Protein AF-A0A1N6RGY0-F1 (afdb_monomer_lite)

Sequence (365 aa):
MDNPQKAQFFAAADAMLAAGRNPEPEFLLDQCRLNDIAEAEELLSEWRKGLGNRLGTPRSPIAGEVPESVQAMMARLWQAAVDEATDRANLIQQIRVQPEEAQAKACDDALRESRGEISELEKRYGELERRFEALQDRASAREKEIESLKQDLSQERNEHQRTAQMHANVCQELAQLQKTHQDAQKVFEQRLKDEKRYSLEAIAKAEVDTRHYRNALDKLRDESGRAEADLSRQLSGVESQLGKRDAKIDTLTTQLKLTSDELGRLKSEDVQQNKEQAQLSSQLLAERNKVKRLEKQVLEGEQARDKVAARLEALTAESSKREQQLRSQLQSSEDQLQKSQSSLATMEKRIAALEEENRRLKNRA

Foldseek 3Di:
DDDVLLVVLLVVQVVCVVVVHHDDLVVSCVVSVPDDSVVSVVSVVVSVVCVLVVPDPPPPVDDDDDDPVVVVVVNVVVVVVVVVVVVVVVVVVCVVVVVVVVVVVVVVVVVVVVVVVVVVVVVVVVVVVVVVVVVVVVVVVVVVVVVVVVVVVVVVVVVVVVVVVVVVVVVVVVVVVVVVVVVVVVVVVVVVVVVVVVVVVVVVVVVVVVVVVVVVVVVVVVVVVVVVVVVVVVVVVVVVVVVVVVVVVVVVVVVVVVVVVVVVVVVVVVVVVVVVVVVVVVVVVVVVVVVVVVVVVVVVVVVVVVVVVVVVVVVVVVVVVVVVVVVVVVVVVVVVVVVVVVVVVVVVVVVVVVVVVVVVVVPPD

Structure (mmCIF, N/CA/C/O backbone):
data_AF-A0A1N6RGY0-F1
#
_entry.id   AF-A0A1N6RGY0-F1
#
loop_
_atom_site.group_PDB
_atom_site.id
_atom_site.type_symbol
_atom_site.label_atom_id
_atom_site.label_alt_id
_atom_site.label_comp_id
_atom_site.label_asym_id
_atom_site.label_entity_id
_atom_site.label_seq_id
_atom_site.pdbx_PDB_ins_code
_atom_site.Cartn_x
_atom_site.Cartn_y
_atom_site.Cartn_z
_atom_site.occupancy
_atom_site.B_iso_or_equiv
_atom_site.auth_seq_id
_atom_site.auth_comp_id
_atom_site.auth_asym_id
_atom_site.auth_atom_id
_atom_site.pdbx_PDB_model_num
ATOM 1 N N . MET A 1 1 ? 115.500 35.230 -121.974 1.00 34.94 1 MET A N 1
ATOM 2 C CA . MET A 1 1 ? 116.444 34.126 -121.686 1.00 34.94 1 MET A CA 1
ATOM 3 C C . MET A 1 1 ? 115.679 32.863 -122.018 1.00 34.94 1 MET A C 1
ATOM 5 O O . MET A 1 1 ? 115.015 32.303 -121.156 1.00 34.94 1 MET A O 1
ATOM 9 N N . ASP A 1 2 ? 115.625 32.544 -123.307 1.00 49.25 2 ASP A N 1
ATOM 10 C CA . ASP A 1 2 ? 114.644 31.609 -123.854 1.00 49.25 2 ASP A CA 1
ATOM 11 C C . ASP A 1 2 ? 115.102 30.172 -123.608 1.00 49.25 2 ASP A C 1
ATOM 13 O O . ASP A 1 2 ? 116.194 29.778 -124.012 1.00 49.25 2 ASP A O 1
ATOM 17 N N . ASN A 1 3 ? 114.277 29.416 -122.880 1.00 65.12 3 ASN A N 1
ATOM 18 C CA . ASN A 1 3 ? 114.558 28.046 -122.469 1.00 65.12 3 ASN A CA 1
ATOM 19 C C . ASN A 1 3 ? 114.680 27.149 -123.725 1.00 65.12 3 ASN A C 1
ATOM 21 O O . ASN A 1 3 ? 113.688 26.999 -124.449 1.00 65.12 3 ASN A O 1
ATOM 25 N N . PRO A 1 4 ? 115.860 26.569 -124.027 1.00 67.56 4 PRO A N 1
ATOM 26 C CA . PRO A 1 4 ? 116.114 25.894 -125.303 1.00 67.56 4 PRO A CA 1
ATOM 27 C C . PRO A 1 4 ? 115.209 24.675 -125.530 1.00 67.56 4 PRO A C 1
ATOM 29 O O . PRO A 1 4 ? 114.845 24.396 -126.670 1.00 67.56 4 PRO A O 1
ATOM 32 N N . GLN A 1 5 ? 114.773 23.999 -124.460 1.00 71.81 5 GLN A N 1
ATOM 33 C CA . GLN A 1 5 ? 113.804 22.898 -124.542 1.00 71.81 5 GLN A CA 1
ATOM 34 C C . GLN A 1 5 ? 112.407 23.375 -124.943 1.00 71.81 5 GLN A C 1
ATOM 36 O O . GLN A 1 5 ? 111.779 22.767 -125.803 1.00 71.81 5 GLN A O 1
ATOM 41 N N . LYS A 1 6 ? 111.940 24.504 -124.394 1.00 75.44 6 LYS A N 1
ATOM 42 C CA . LYS A 1 6 ? 110.655 25.110 -124.773 1.00 75.44 6 LYS A CA 1
ATOM 43 C C . LYS A 1 6 ? 110.674 25.562 -126.237 1.00 75.44 6 LYS A C 1
ATOM 45 O O . LYS A 1 6 ? 109.702 25.357 -126.953 1.00 75.44 6 LYS A O 1
ATOM 50 N N . ALA A 1 7 ? 111.794 26.109 -126.715 1.00 73.69 7 ALA A N 1
ATOM 51 C CA . ALA A 1 7 ? 111.970 26.448 -128.128 1.00 73.69 7 ALA A CA 1
ATOM 52 C C . ALA A 1 7 ? 111.969 25.208 -129.046 1.00 73.69 7 ALA A C 1
ATOM 54 O O . ALA A 1 7 ? 111.355 25.254 -130.109 1.00 73.69 7 ALA A O 1
ATOM 55 N N . GLN A 1 8 ? 112.590 24.096 -128.633 1.00 77.62 8 GLN A N 1
ATOM 56 C CA . GLN A 1 8 ? 112.540 22.824 -129.370 1.00 77.62 8 GLN A CA 1
ATOM 57 C C . GLN A 1 8 ? 111.141 22.197 -129.377 1.00 77.62 8 GLN A C 1
ATOM 59 O O . GLN A 1 8 ? 110.695 21.765 -130.437 1.00 77.62 8 GLN A O 1
ATOM 64 N N . PHE A 1 9 ? 110.436 22.198 -128.240 1.00 81.81 9 PHE A N 1
ATOM 65 C CA . PHE A 1 9 ? 109.058 21.701 -128.134 1.00 81.81 9 PHE A CA 1
ATOM 66 C C . PHE A 1 9 ? 108.121 22.456 -129.073 1.00 81.81 9 PHE A C 1
ATOM 68 O O . PHE A 1 9 ? 107.346 21.872 -129.825 1.00 81.81 9 PHE A O 1
ATOM 75 N N . PHE A 1 10 ? 108.266 23.775 -129.100 1.00 82.94 10 PHE A N 1
ATOM 76 C CA . PHE A 1 10 ? 107.513 24.630 -129.997 1.00 82.94 10 PHE A CA 1
ATOM 77 C C . PHE A 1 10 ? 107.894 24.448 -131.466 1.00 82.94 10 PHE A C 1
ATOM 79 O O . PHE A 1 10 ? 107.000 24.375 -132.296 1.00 82.94 10 PHE A O 1
ATOM 86 N N . ALA A 1 11 ? 109.179 24.287 -131.791 1.00 77.19 11 ALA A N 1
ATOM 87 C CA . ALA A 1 11 ? 109.611 24.006 -133.159 1.00 77.19 11 ALA A CA 1
ATOM 88 C C . ALA A 1 11 ? 109.116 22.639 -133.668 1.00 77.19 11 ALA A C 1
ATOM 90 O O . ALA A 1 11 ? 108.773 22.516 -134.841 1.00 77.19 11 ALA A O 1
ATOM 91 N N . ALA A 1 12 ? 109.050 21.619 -132.805 1.00 79.44 12 ALA A N 1
ATOM 92 C CA . ALA A 1 12 ? 108.484 20.314 -133.146 1.00 79.44 12 ALA A CA 1
ATOM 93 C C . ALA A 1 12 ? 106.966 20.402 -133.369 1.00 79.44 12 ALA A C 1
ATOM 95 O O . ALA A 1 12 ? 106.460 19.897 -134.373 1.00 79.44 12 ALA A O 1
ATOM 96 N N . ALA A 1 13 ? 106.256 21.121 -132.495 1.00 77.12 13 ALA A N 1
ATOM 97 C CA . ALA A 1 13 ? 104.831 21.397 -132.657 1.00 77.12 13 ALA A CA 1
ATOM 98 C C . ALA A 1 13 ? 104.542 22.191 -133.947 1.00 77.12 13 ALA A C 1
ATOM 100 O O . ALA A 1 13 ? 103.618 21.850 -134.688 1.00 77.12 13 ALA A O 1
ATOM 101 N N . ASP A 1 14 ? 105.380 23.181 -134.272 1.00 77.75 14 ASP A N 1
ATOM 102 C CA . ASP A 1 14 ? 105.288 23.969 -135.504 1.00 77.75 14 ASP A CA 1
ATOM 103 C C . ASP A 1 14 ? 105.607 23.117 -136.747 1.00 77.75 14 ASP A C 1
ATOM 105 O O . ASP A 1 14 ? 104.944 23.257 -137.774 1.00 77.75 14 ASP A O 1
ATOM 109 N N . ALA A 1 15 ? 106.564 22.183 -136.666 1.00 74.44 15 ALA A N 1
ATOM 110 C CA . ALA A 1 15 ? 106.883 21.254 -137.752 1.00 74.44 15 ALA A CA 1
ATOM 111 C C . ALA A 1 15 ? 105.744 20.256 -138.026 1.00 74.44 15 ALA A C 1
ATOM 113 O O . ALA A 1 15 ? 105.446 19.970 -139.188 1.00 74.44 15 ALA A O 1
ATOM 114 N N . MET A 1 16 ? 105.074 19.753 -136.982 1.00 77.06 16 MET A N 1
ATOM 115 C CA . MET A 1 16 ? 103.881 18.910 -137.138 1.00 77.06 16 MET A CA 1
ATOM 116 C C . MET A 1 16 ? 102.744 19.682 -137.804 1.00 77.06 16 MET A C 1
ATOM 118 O O . MET A 1 16 ? 102.123 19.179 -138.745 1.00 77.06 16 MET A O 1
ATOM 122 N N . LEU A 1 17 ? 102.531 20.926 -137.371 1.00 78.38 17 LEU A N 1
ATOM 123 C CA . LEU A 1 17 ? 101.488 21.780 -137.919 1.00 78.38 17 LEU A CA 1
ATOM 124 C C . LEU A 1 17 ? 101.785 22.180 -139.377 1.00 78.38 17 LEU A C 1
ATOM 126 O O . LEU A 1 17 ? 100.882 22.143 -140.211 1.00 78.38 17 LEU A O 1
ATOM 130 N N . ALA A 1 18 ? 103.051 22.446 -139.727 1.00 67.19 18 ALA A N 1
ATOM 131 C CA . ALA A 1 18 ? 103.495 22.674 -141.108 1.00 67.19 18 ALA A CA 1
ATOM 132 C C . ALA A 1 18 ? 103.334 21.432 -142.007 1.00 67.19 18 ALA A C 1
ATOM 134 O O . ALA A 1 18 ? 103.093 21.565 -143.206 1.00 67.19 18 ALA A O 1
ATOM 135 N N . ALA A 1 19 ? 103.413 20.226 -141.434 1.00 72.88 19 ALA A N 1
ATOM 136 C CA . ALA A 1 19 ? 103.130 18.963 -142.117 1.00 72.88 19 ALA A CA 1
ATOM 137 C C . ALA A 1 19 ? 101.623 18.624 -142.195 1.00 72.88 19 ALA A C 1
ATOM 139 O O . ALA A 1 19 ? 101.261 17.538 -142.652 1.00 72.88 19 ALA A O 1
ATOM 140 N N . GLY A 1 20 ? 100.740 19.524 -141.744 1.00 63.66 20 GLY A N 1
ATOM 141 C CA . GLY A 1 20 ? 99.288 19.335 -141.768 1.00 63.66 20 GLY A CA 1
ATOM 142 C C . GLY A 1 20 ? 98.755 18.369 -140.705 1.00 63.66 20 GLY A C 1
ATOM 143 O O . GLY A 1 20 ? 97.631 17.888 -140.838 1.00 63.66 20 GLY A O 1
ATOM 144 N N . ARG A 1 21 ? 99.537 18.062 -139.659 1.00 72.69 21 ARG A N 1
ATOM 145 C CA . ARG A 1 21 ? 99.116 17.224 -138.524 1.00 72.69 21 ARG A CA 1
ATOM 146 C C . ARG A 1 21 ? 98.936 18.073 -137.268 1.00 72.69 21 ARG A C 1
ATOM 148 O O . ARG A 1 21 ? 99.748 18.946 -136.981 1.00 72.69 21 ARG A O 1
ATOM 155 N N . ASN A 1 22 ? 97.882 17.804 -136.500 1.00 75.06 22 ASN A N 1
ATOM 156 C CA . ASN A 1 22 ? 97.675 18.470 -135.217 1.00 75.06 22 ASN A CA 1
ATOM 157 C C . ASN A 1 22 ? 98.680 17.913 -134.188 1.00 75.06 22 ASN A C 1
ATOM 159 O O . ASN A 1 22 ? 98.775 16.689 -134.073 1.00 75.06 22 ASN A O 1
ATOM 163 N N . PRO A 1 23 ? 99.441 18.751 -133.466 1.00 77.31 23 PRO A N 1
ATOM 164 C CA . PRO A 1 23 ? 100.344 18.268 -132.431 1.00 77.31 23 PRO A CA 1
ATOM 165 C C . PRO A 1 23 ? 99.572 17.654 -131.259 1.00 77.31 23 PRO A C 1
ATOM 167 O O . PRO A 1 23 ? 98.840 18.344 -130.543 1.00 77.31 23 PRO A O 1
ATOM 170 N N . GLU A 1 24 ? 99.749 16.347 -131.072 1.00 79.31 24 GLU A N 1
ATOM 171 C CA . GLU A 1 24 ? 99.249 15.595 -129.922 1.00 79.31 24 GLU A CA 1
ATOM 172 C C . GLU A 1 24 ? 100.311 15.563 -128.810 1.00 79.31 24 GLU A C 1
ATOM 174 O O . GLU A 1 24 ? 101.503 15.409 -129.111 1.00 79.31 24 GLU A O 1
ATOM 179 N N . PRO A 1 25 ? 99.907 15.710 -127.531 1.00 74.12 25 PRO A N 1
ATOM 180 C CA . PRO A 1 25 ? 100.839 15.783 -126.406 1.00 74.12 25 PRO A CA 1
ATOM 181 C C . PRO A 1 25 ? 101.697 14.520 -126.287 1.00 74.12 25 PRO A C 1
ATOM 183 O O . PRO A 1 25 ? 102.887 14.628 -126.013 1.00 74.12 25 PRO A O 1
ATOM 186 N N . GLU A 1 26 ? 101.141 13.345 -126.596 1.00 78.12 26 GLU A N 1
ATOM 187 C CA . GLU A 1 26 ? 101.861 12.065 -126.569 1.00 78.12 26 GLU A CA 1
ATOM 188 C C . GLU A 1 26 ? 103.019 12.014 -127.585 1.00 78.12 26 GLU A C 1
ATOM 190 O O . GLU A 1 26 ? 104.106 11.533 -127.268 1.00 78.12 26 GLU A O 1
ATOM 195 N N . PHE A 1 27 ? 102.829 12.562 -128.791 1.00 73.75 27 PHE A N 1
ATOM 196 C CA . PHE A 1 27 ? 103.839 12.525 -129.856 1.00 73.75 27 PHE A CA 1
ATOM 197 C C . PHE A 1 27 ? 104.971 13.535 -129.623 1.00 73.75 27 PHE A C 1
ATOM 199 O O . PHE A 1 27 ? 106.143 13.245 -129.870 1.00 73.75 27 PHE A O 1
ATOM 206 N N . LEU A 1 28 ? 104.637 14.727 -129.123 1.00 74.50 28 LEU A N 1
ATOM 207 C CA . LEU A 1 28 ? 105.629 15.758 -128.810 1.00 74.50 28 LEU A CA 1
ATOM 208 C C . LEU A 1 28 ? 106.458 15.421 -127.570 1.00 74.50 28 LEU A C 1
ATOM 210 O O . LEU A 1 28 ? 107.624 15.810 -127.487 1.00 74.50 28 LEU A O 1
ATOM 214 N N . LEU A 1 29 ? 105.882 14.676 -126.628 1.00 80.62 29 LEU A N 1
ATOM 215 C CA . LEU A 1 29 ? 106.587 14.179 -125.453 1.00 80.62 29 LEU A CA 1
ATOM 216 C C . LEU A 1 29 ? 107.724 13.226 -125.851 1.00 80.62 29 LEU A C 1
ATOM 218 O O . LEU A 1 29 ? 108.852 13.400 -125.383 1.00 80.62 29 LEU A O 1
ATOM 222 N N . ASP A 1 30 ? 107.463 12.315 -126.795 1.00 76.62 30 ASP A N 1
ATOM 223 C CA . ASP A 1 30 ? 108.460 11.379 -127.333 1.00 76.62 30 ASP A CA 1
ATOM 224 C C . ASP A 1 30 ? 109.525 12.099 -128.188 1.00 76.62 30 ASP A C 1
ATOM 226 O O . ASP A 1 30 ? 110.732 11.885 -128.044 1.00 76.62 30 ASP A O 1
ATOM 230 N N . GLN A 1 31 ? 109.103 13.048 -129.029 1.00 72.50 31 GLN A N 1
ATOM 231 C CA . GLN A 1 31 ? 110.000 13.767 -129.939 1.00 72.50 31 GLN A CA 1
ATOM 232 C C . GLN A 1 31 ? 110.914 14.785 -129.226 1.00 72.50 31 GLN A C 1
ATOM 234 O O . GLN A 1 31 ? 112.047 15.010 -129.661 1.00 72.50 31 GLN A O 1
ATOM 239 N N . CYS A 1 32 ? 110.450 15.387 -128.126 1.00 72.25 32 CYS A N 1
ATOM 240 C CA . CYS A 1 32 ? 111.180 16.411 -127.367 1.00 72.25 32 CYS A CA 1
ATOM 241 C C . CYS A 1 32 ? 111.756 15.912 -126.034 1.00 72.25 32 CYS A C 1
ATOM 243 O O . CYS A 1 32 ? 112.363 16.704 -125.310 1.00 72.25 32 CYS A O 1
ATOM 245 N N . ARG A 1 33 ? 111.628 14.607 -125.743 1.00 73.62 33 ARG A N 1
ATOM 246 C CA . ARG A 1 33 ? 112.143 13.942 -124.532 1.00 73.62 33 ARG A CA 1
ATOM 247 C C . ARG A 1 33 ? 111.676 14.621 -123.237 1.00 73.62 33 ARG A C 1
ATOM 249 O O . ARG A 1 33 ? 112.490 14.894 -122.353 1.00 73.62 33 ARG A O 1
ATOM 256 N N . LEU A 1 34 ? 110.381 14.925 -123.152 1.00 73.38 34 LEU A N 1
ATOM 257 C CA . LEU A 1 34 ? 109.749 15.382 -121.909 1.00 73.38 34 LEU A CA 1
ATOM 258 C C . LEU A 1 34 ? 109.349 14.172 -121.053 1.00 73.38 34 LEU A C 1
ATOM 260 O O . LEU A 1 34 ? 109.053 13.108 -121.588 1.00 73.38 34 LEU A O 1
ATOM 264 N N . ASN A 1 35 ? 109.370 14.323 -119.726 1.00 73.75 35 ASN A N 1
ATOM 265 C CA . ASN A 1 35 ? 109.154 13.208 -118.793 1.00 73.75 35 ASN A CA 1
ATOM 266 C C . ASN A 1 35 ? 107.697 13.067 -118.321 1.00 73.75 35 ASN A C 1
ATOM 268 O O . ASN A 1 35 ? 107.349 12.019 -117.781 1.00 73.75 35 ASN A O 1
ATOM 272 N N . ASP A 1 36 ? 106.864 14.098 -118.495 1.00 77.81 36 ASP A N 1
ATOM 273 C CA . ASP A 1 36 ? 105.495 14.141 -117.973 1.00 77.81 36 ASP A CA 1
ATOM 274 C C . ASP A 1 36 ? 104.504 14.668 -119.024 1.00 77.81 36 ASP A C 1
ATOM 276 O O . ASP A 1 36 ? 104.747 15.679 -119.690 1.00 77.81 36 ASP A O 1
ATOM 280 N N . ILE A 1 37 ? 103.371 13.971 -119.157 1.00 75.56 37 ILE A N 1
ATOM 281 C CA . ILE A 1 37 ? 102.250 14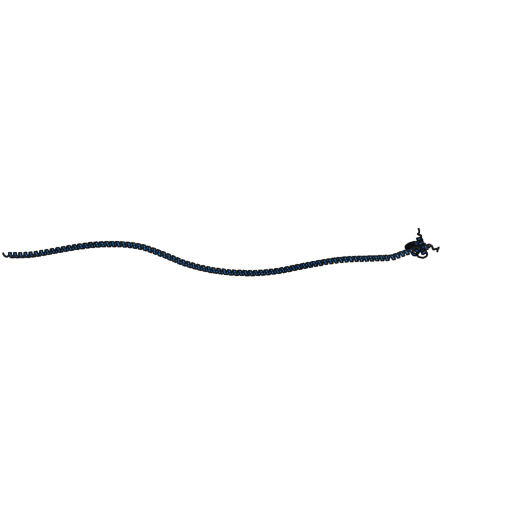.361 -120.021 1.00 75.56 37 ILE A CA 1
ATOM 282 C C . ILE A 1 37 ? 101.627 15.663 -119.522 1.00 75.56 37 ILE A C 1
ATOM 284 O O . ILE A 1 37 ? 101.269 16.494 -120.350 1.00 75.56 37 ILE A O 1
ATOM 288 N N . ALA A 1 38 ? 101.551 15.886 -118.206 1.00 77.00 38 ALA A N 1
ATOM 289 C CA . ALA A 1 38 ? 100.982 17.117 -117.656 1.00 77.00 38 ALA A CA 1
ATOM 290 C C . ALA A 1 38 ? 101.821 18.351 -118.038 1.00 77.00 38 ALA A C 1
ATOM 292 O O . ALA A 1 38 ? 101.274 19.380 -118.432 1.00 77.00 38 ALA A O 1
ATOM 293 N N . GLU A 1 39 ? 103.152 18.224 -118.008 1.00 78.31 39 GLU A N 1
ATOM 294 C CA . GLU A 1 39 ? 104.075 19.272 -118.457 1.00 78.31 39 GLU A CA 1
ATOM 295 C C . GLU A 1 39 ? 103.964 19.497 -119.975 1.00 78.31 39 GLU A C 1
ATOM 297 O O . GLU A 1 39 ? 103.961 20.638 -120.440 1.00 78.31 39 GLU A O 1
ATOM 302 N N . ALA A 1 40 ? 103.804 18.423 -120.760 1.00 72.50 40 ALA A N 1
ATOM 303 C CA . ALA A 1 40 ? 103.553 18.527 -122.194 1.00 72.50 40 ALA A CA 1
ATOM 304 C C . ALA A 1 40 ? 102.203 19.196 -122.500 1.00 72.50 40 ALA A C 1
ATOM 306 O O . ALA A 1 40 ? 102.154 20.040 -123.386 1.00 72.50 40 ALA A O 1
ATOM 307 N N . GLU A 1 41 ? 101.125 18.889 -121.775 1.00 79.31 41 GLU A N 1
ATOM 308 C CA . GLU A 1 41 ? 99.813 19.533 -121.930 1.00 79.31 41 GLU A CA 1
ATOM 309 C C . GLU A 1 41 ? 99.847 21.013 -121.543 1.00 79.31 41 GLU A C 1
ATOM 311 O O . GLU A 1 41 ? 99.258 21.845 -122.240 1.00 79.31 41 GLU A O 1
ATOM 316 N N . GLU A 1 42 ? 100.570 21.367 -120.480 1.00 80.00 42 GLU A N 1
ATOM 317 C CA . GLU A 1 42 ? 100.757 22.756 -120.068 1.00 80.00 42 GLU A CA 1
ATOM 318 C C . GLU A 1 42 ? 101.573 23.534 -121.112 1.00 80.00 42 GLU A C 1
ATOM 320 O O . GLU A 1 42 ? 101.133 24.591 -121.573 1.00 80.00 42 GLU A O 1
ATOM 325 N N . LEU A 1 43 ? 102.692 22.977 -121.591 1.00 79.50 43 LEU A N 1
ATOM 326 C CA . LEU A 1 43 ? 103.485 23.564 -122.675 1.00 79.50 43 LEU A CA 1
ATOM 327 C C . LEU A 1 43 ? 102.702 23.644 -123.989 1.00 79.50 43 LEU A C 1
ATOM 329 O O . LEU A 1 43 ? 102.849 24.616 -124.725 1.00 79.50 43 LEU A O 1
ATOM 333 N N . LEU A 1 44 ? 101.851 22.667 -124.301 1.00 80.06 44 LEU A N 1
ATOM 334 C CA . LEU A 1 44 ? 101.017 22.657 -125.506 1.00 80.06 44 LEU A CA 1
ATOM 335 C C . LEU A 1 44 ? 99.856 23.657 -125.375 1.00 80.06 44 LEU A C 1
ATOM 337 O O . LEU A 1 44 ? 99.494 24.307 -126.355 1.00 80.06 44 LEU A O 1
ATOM 341 N N . SER A 1 45 ? 99.334 23.873 -124.166 1.00 79.62 45 SER A N 1
ATOM 342 C CA . SER A 1 45 ? 98.396 24.955 -123.838 1.00 79.62 45 SER A CA 1
ATOM 343 C C . SER A 1 45 ? 99.053 26.330 -123.985 1.00 79.62 45 SER A C 1
ATOM 345 O O . SER A 1 45 ? 98.490 27.224 -124.621 1.00 79.62 45 SER A O 1
ATOM 347 N N . GLU A 1 46 ? 100.282 26.504 -123.492 1.00 79.75 46 GLU A N 1
ATOM 348 C CA . GLU A 1 46 ? 101.073 27.719 -123.705 1.00 79.75 46 GLU A CA 1
ATOM 349 C C . GLU A 1 46 ? 101.433 27.934 -125.184 1.00 79.75 46 GLU A C 1
ATOM 351 O O . GLU A 1 46 ? 101.343 29.058 -125.682 1.00 79.75 46 GLU A O 1
ATOM 356 N N . TRP A 1 47 ? 101.792 26.870 -125.910 1.00 79.06 47 TRP A N 1
ATOM 357 C CA . TRP A 1 47 ? 102.021 26.896 -127.357 1.00 79.06 47 TRP A CA 1
ATOM 358 C C . TRP A 1 47 ? 100.756 27.342 -128.098 1.00 79.06 47 TRP A C 1
ATOM 360 O O . TRP A 1 47 ? 100.837 28.255 -128.916 1.00 79.06 47 TRP A O 1
ATOM 370 N N . ARG A 1 48 ? 99.580 26.786 -127.763 1.00 79.75 48 ARG A N 1
ATOM 371 C CA . ARG A 1 48 ? 98.279 27.176 -128.342 1.00 79.75 48 ARG A CA 1
ATOM 372 C C . ARG A 1 48 ? 97.934 28.634 -128.054 1.00 79.75 48 ARG A C 1
ATOM 374 O O . ARG A 1 48 ? 97.501 29.343 -128.958 1.00 79.75 48 ARG A O 1
ATOM 381 N N . LYS A 1 49 ? 98.173 29.108 -126.826 1.00 76.06 49 LYS A N 1
ATOM 382 C CA . LYS A 1 49 ? 97.987 30.523 -126.453 1.00 76.06 49 LYS A CA 1
ATOM 383 C C . LYS A 1 49 ? 98.921 31.451 -127.239 1.00 76.06 49 LYS A C 1
ATOM 385 O O . LYS A 1 49 ? 98.524 32.553 -127.599 1.00 76.06 49 LYS A O 1
ATOM 390 N N . GLY A 1 50 ? 100.145 31.007 -127.530 1.00 68.25 50 GLY A N 1
ATOM 391 C CA . GLY A 1 50 ? 101.119 31.740 -128.344 1.00 68.25 50 GLY A CA 1
ATOM 392 C C . GLY A 1 50 ? 100.963 31.564 -129.860 1.00 68.25 50 GLY A C 1
ATOM 393 O O . GLY A 1 50 ? 101.617 32.285 -130.615 1.00 68.25 50 GLY A O 1
ATOM 394 N N . LEU A 1 51 ? 100.112 30.636 -130.314 1.00 66.75 51 LEU A N 1
ATOM 395 C CA . LEU A 1 51 ? 99.984 30.219 -131.714 1.00 66.75 51 LEU A CA 1
ATOM 396 C C . LEU A 1 51 ? 99.611 31.385 -132.635 1.00 66.75 51 LEU A C 1
ATOM 398 O O . LEU A 1 51 ? 100.189 31.526 -133.708 1.00 66.75 51 LEU A O 1
ATOM 402 N N . GLY A 1 52 ? 98.709 32.263 -132.185 1.00 64.25 52 GLY A N 1
ATOM 403 C CA . GLY A 1 52 ? 98.273 33.439 -132.947 1.00 64.25 52 GLY A CA 1
ATOM 404 C C . GLY A 1 52 ? 99.396 34.439 -133.249 1.00 64.25 52 GLY A C 1
ATOM 405 O O . GLY A 1 52 ? 99.360 35.095 -134.282 1.00 64.25 52 GLY A O 1
ATOM 406 N N . ASN A 1 53 ? 100.430 34.506 -132.402 1.00 61.69 53 ASN A N 1
ATOM 407 C CA . ASN A 1 53 ? 101.603 35.361 -132.626 1.00 61.69 53 ASN A CA 1
ATOM 408 C C . ASN A 1 53 ? 102.719 34.654 -133.420 1.00 61.69 53 ASN A C 1
ATOM 410 O O . ASN A 1 53 ? 103.646 35.308 -133.891 1.00 61.69 53 ASN A O 1
ATOM 414 N N . ARG A 1 54 ? 102.665 33.319 -133.532 1.00 60.94 54 ARG A N 1
ATOM 415 C CA . ARG A 1 54 ? 103.715 32.462 -134.121 1.00 60.94 54 ARG A CA 1
ATOM 416 C C . ARG A 1 54 ? 103.412 31.996 -135.526 1.00 60.94 54 ARG A C 1
ATOM 418 O O . ARG A 1 54 ? 104.316 31.938 -136.352 1.00 60.94 54 ARG A O 1
ATOM 425 N N . LEU A 1 55 ? 102.133 31.788 -135.815 1.00 59.12 55 LEU A N 1
ATOM 426 C CA . LEU A 1 55 ? 101.581 31.791 -137.163 1.00 59.12 55 LEU A CA 1
ATOM 427 C C . LEU A 1 55 ? 101.538 33.237 -137.686 1.00 59.12 55 LEU A C 1
ATOM 429 O O . LEU A 1 55 ? 100.508 33.741 -138.124 1.00 59.12 55 LEU A O 1
ATOM 433 N N . GLY A 1 56 ? 102.682 33.925 -137.606 1.00 52.38 56 GLY A N 1
ATOM 434 C CA . GLY A 1 56 ? 102.936 35.123 -138.386 1.00 52.38 56 GLY A CA 1
ATOM 435 C C . GLY A 1 56 ? 102.824 34.764 -139.862 1.00 52.38 56 GLY A C 1
ATOM 436 O O . GLY A 1 56 ? 103.143 33.640 -140.256 1.00 52.38 56 GLY A O 1
ATOM 437 N N . THR A 1 57 ? 102.312 35.717 -140.641 1.00 45.41 57 THR A N 1
ATOM 438 C CA . THR A 1 57 ? 102.020 35.618 -142.076 1.00 45.41 57 THR A CA 1
ATOM 439 C C . THR A 1 57 ? 102.899 34.589 -142.789 1.00 45.41 57 THR A C 1
ATOM 441 O O . THR A 1 57 ? 104.129 34.709 -142.745 1.00 45.41 57 THR A O 1
ATOM 444 N N . PRO A 1 58 ? 102.303 33.577 -143.449 1.00 48.91 58 PRO A N 1
ATOM 445 C CA . PRO A 1 58 ? 103.076 32.541 -144.107 1.00 48.91 58 PRO A CA 1
ATOM 446 C C . PRO A 1 58 ? 104.014 33.210 -145.111 1.00 48.91 58 PRO A C 1
ATOM 448 O O . PRO A 1 58 ? 103.576 33.735 -146.136 1.00 48.91 58 PRO A O 1
ATOM 451 N N . ARG A 1 59 ? 105.324 33.182 -144.826 1.00 44.59 59 ARG A N 1
ATOM 452 C CA . ARG A 1 59 ? 106.374 33.361 -145.833 1.00 44.59 59 ARG A CA 1
ATOM 453 C C . ARG A 1 59 ? 106.343 32.123 -146.728 1.00 44.59 59 ARG A C 1
ATOM 455 O O . ARG A 1 59 ? 107.213 31.262 -146.663 1.00 44.59 59 ARG A O 1
ATOM 462 N N . SER A 1 60 ? 105.276 32.011 -147.513 1.00 39.84 60 SER A N 1
ATOM 463 C CA . SER A 1 60 ? 105.198 31.096 -148.640 1.00 39.84 60 SER A CA 1
ATOM 464 C C . SER A 1 60 ? 106.323 31.477 -149.610 1.00 39.84 60 SER A C 1
ATOM 466 O O . SER A 1 60 ? 106.411 32.651 -149.977 1.00 39.84 60 SER A O 1
ATOM 468 N N . PRO A 1 61 ? 107.182 30.544 -150.060 1.00 45.94 61 PRO A N 1
ATOM 469 C CA . PRO A 1 61 ? 108.208 30.819 -151.072 1.00 45.94 61 PRO A CA 1
ATOM 470 C C . PRO A 1 61 ? 107.630 31.073 -152.475 1.00 45.94 61 PRO A C 1
ATOM 472 O O . PRO A 1 61 ? 108.372 31.092 -153.454 1.00 45.94 61 PRO A O 1
ATOM 475 N N . ILE A 1 62 ? 106.311 31.230 -152.598 1.00 46.25 62 ILE A N 1
ATOM 476 C CA . ILE A 1 62 ? 105.607 31.405 -153.861 1.00 46.25 62 ILE A CA 1
ATOM 477 C C . ILE A 1 62 ? 104.734 32.653 -153.745 1.00 46.25 62 ILE A C 1
ATOM 479 O O . ILE A 1 62 ? 103.941 32.764 -152.812 1.00 46.25 62 ILE A O 1
ATOM 483 N N . ALA A 1 63 ? 104.863 33.512 -154.756 1.00 40.88 63 ALA A N 1
ATOM 484 C CA . ALA A 1 63 ? 104.082 34.712 -155.047 1.00 40.88 63 ALA A CA 1
ATOM 485 C C . ALA A 1 63 ? 104.644 36.029 -154.485 1.00 40.88 63 ALA A C 1
ATOM 487 O O . ALA A 1 63 ? 104.104 36.647 -153.569 1.00 40.88 63 ALA A O 1
ATOM 488 N N . GLY A 1 64 ? 105.684 36.531 -155.161 1.00 45.25 64 GLY A N 1
ATOM 489 C CA . GLY A 1 64 ? 105.659 37.950 -155.513 1.00 45.25 64 GLY A CA 1
ATOM 490 C C . GLY A 1 64 ? 104.368 38.247 -156.289 1.00 45.25 64 GLY A C 1
ATOM 491 O O . GLY A 1 64 ? 103.967 37.434 -157.118 1.00 45.25 64 GLY A O 1
ATOM 492 N N . GLU A 1 65 ? 103.746 39.387 -155.973 1.00 50.62 65 GLU A N 1
ATOM 493 C CA . GLU A 1 65 ? 102.472 39.916 -156.504 1.00 50.62 65 GLU A CA 1
ATOM 494 C C . GLU A 1 65 ? 101.160 39.468 -155.813 1.00 50.62 65 GLU A C 1
ATOM 496 O O . GLU A 1 65 ? 100.211 39.055 -156.474 1.00 50.62 65 GLU A O 1
ATOM 501 N N . VAL A 1 66 ? 101.029 39.656 -154.487 1.00 52.66 66 VAL A N 1
ATOM 502 C CA . VAL A 1 66 ? 99.696 39.786 -153.846 1.00 52.66 66 VAL A CA 1
ATOM 503 C C . VAL A 1 66 ? 99.615 41.077 -153.006 1.00 52.66 66 VAL A C 1
ATOM 505 O O . VAL A 1 66 ? 100.457 41.272 -152.129 1.00 52.66 66 VAL A O 1
ATOM 508 N N . PRO A 1 67 ? 98.628 41.970 -153.240 1.00 57.69 67 PRO A N 1
ATOM 509 C CA . PRO A 1 67 ? 98.493 43.248 -152.529 1.00 57.69 67 PRO A CA 1
ATOM 510 C C . PRO A 1 67 ? 98.213 43.120 -151.019 1.00 57.69 67 PRO A C 1
ATOM 512 O O . PRO A 1 67 ? 97.395 42.303 -150.596 1.00 57.69 67 PRO A O 1
ATOM 515 N N . GLU A 1 68 ? 98.790 44.024 -150.220 1.00 61.19 68 GLU A N 1
ATOM 516 C CA . GLU A 1 68 ? 98.656 44.152 -148.748 1.00 61.19 68 GLU A CA 1
ATOM 517 C C . GLU A 1 68 ? 97.206 44.086 -148.223 1.00 61.19 68 GLU A C 1
ATOM 519 O O . GLU A 1 68 ? 96.942 43.567 -147.137 1.00 61.19 68 GLU A O 1
ATOM 524 N N . SER A 1 69 ? 96.241 44.547 -149.027 1.00 65.19 69 SER A N 1
ATOM 525 C CA . SER A 1 69 ? 94.804 44.498 -148.712 1.00 65.19 69 SER A CA 1
ATOM 526 C C . SER A 1 69 ? 94.272 43.084 -148.430 1.00 65.19 69 SER A C 1
ATOM 528 O O . SER A 1 69 ? 93.375 42.917 -147.602 1.00 65.19 69 SER A O 1
ATOM 530 N N . VAL A 1 70 ? 94.849 42.059 -149.065 1.00 61.62 70 VAL A N 1
ATOM 531 C CA . VAL A 1 70 ? 94.427 40.659 -148.912 1.00 61.62 70 VAL A CA 1
ATOM 532 C C . VAL A 1 70 ? 94.981 40.069 -147.612 1.00 61.62 70 VAL A C 1
ATOM 534 O O . VAL A 1 70 ? 94.265 39.358 -146.909 1.00 61.62 70 VAL A O 1
ATOM 537 N N . GLN A 1 71 ? 96.210 40.425 -147.224 1.00 62.09 71 GLN A N 1
ATOM 538 C CA . GLN A 1 71 ? 96.805 39.969 -145.960 1.00 62.09 71 GLN A CA 1
ATOM 539 C C . GLN A 1 71 ? 96.067 40.545 -144.742 1.00 62.09 71 GLN A C 1
ATOM 541 O O . GLN A 1 71 ? 95.774 39.812 -143.797 1.00 62.09 71 GLN A O 1
ATOM 546 N N . ALA A 1 72 ? 95.686 41.828 -144.785 1.00 65.44 72 ALA A N 1
ATOM 547 C CA . ALA A 1 72 ? 94.900 42.456 -143.720 1.00 65.44 72 ALA A CA 1
ATOM 548 C C . ALA A 1 72 ? 93.494 41.839 -143.582 1.00 65.44 72 ALA A C 1
ATOM 550 O O . ALA A 1 72 ? 92.985 41.682 -142.469 1.00 65.44 72 ALA A O 1
ATOM 551 N N . MET A 1 73 ? 92.868 41.458 -144.701 1.00 72.75 73 MET A N 1
ATOM 552 C CA . MET A 1 73 ? 91.575 40.769 -144.692 1.00 72.75 73 MET A CA 1
ATOM 553 C C . MET A 1 73 ? 91.689 39.365 -144.082 1.00 72.75 73 MET A C 1
ATOM 555 O O . MET A 1 73 ? 90.845 38.979 -143.277 1.00 72.75 73 MET A O 1
ATOM 559 N N . MET A 1 74 ? 92.754 38.629 -144.403 1.00 69.25 74 MET A N 1
ATOM 560 C CA . MET A 1 74 ? 92.981 37.278 -143.884 1.00 69.25 74 MET A CA 1
ATOM 561 C C . MET A 1 74 ? 93.244 37.277 -142.368 1.00 69.25 74 MET A C 1
ATOM 563 O O . MET A 1 74 ? 92.697 36.437 -141.658 1.00 69.25 74 MET A O 1
ATOM 567 N N . ALA A 1 75 ? 93.980 38.267 -141.849 1.00 72.19 75 ALA A N 1
ATOM 568 C CA . ALA A 1 75 ? 94.174 38.451 -140.408 1.00 72.19 75 ALA A CA 1
ATOM 569 C C . ALA A 1 75 ? 92.864 38.792 -139.671 1.00 72.19 75 ALA A C 1
ATOM 571 O O . ALA A 1 75 ? 92.607 38.270 -138.589 1.00 72.19 75 ALA A O 1
ATOM 572 N N . ARG A 1 76 ? 91.997 39.621 -140.274 1.00 74.88 76 ARG A N 1
ATOM 573 C CA . ARG A 1 76 ? 90.664 39.918 -139.718 1.00 74.88 76 ARG A CA 1
ATOM 574 C C . ARG A 1 76 ? 89.755 38.692 -139.699 1.00 74.88 76 ARG A C 1
ATOM 576 O O . ARG A 1 76 ? 89.067 38.482 -138.708 1.00 74.88 76 ARG A O 1
ATOM 583 N N . LEU A 1 77 ? 89.760 37.889 -140.765 1.00 77.25 77 LEU A N 1
ATOM 584 C CA . LEU A 1 77 ? 88.994 36.639 -140.824 1.00 77.25 77 LEU A CA 1
ATOM 585 C C . LEU A 1 77 ? 89.485 35.625 -139.787 1.00 77.25 77 LEU A C 1
ATOM 587 O O . LEU A 1 77 ? 88.670 34.953 -139.165 1.00 77.25 77 LEU A O 1
ATOM 591 N N . TRP A 1 78 ? 90.797 35.548 -139.561 1.00 77.62 78 TRP A N 1
ATOM 592 C CA . TRP A 1 78 ? 91.362 34.703 -138.514 1.00 77.62 78 TRP A CA 1
ATOM 593 C C . TRP A 1 78 ? 90.937 35.157 -137.114 1.00 77.62 78 TRP A C 1
ATOM 595 O O . TRP A 1 78 ? 90.474 34.338 -136.328 1.00 77.62 78 TRP A O 1
ATOM 605 N N . GLN A 1 79 ? 91.019 36.459 -136.820 1.00 78.50 79 GLN A N 1
ATOM 606 C CA . GLN A 1 79 ? 90.592 36.990 -135.524 1.00 78.50 79 GLN A CA 1
ATOM 607 C C . GLN A 1 79 ? 89.094 36.757 -135.283 1.00 78.50 79 GLN A C 1
ATOM 609 O O . GLN A 1 79 ? 88.718 36.282 -134.218 1.00 78.50 79 GLN A O 1
ATOM 614 N N . ALA A 1 80 ? 88.257 36.981 -136.303 1.00 79.12 80 ALA A N 1
ATOM 615 C CA . ALA A 1 80 ? 86.826 36.691 -136.236 1.00 79.12 80 ALA A CA 1
ATOM 616 C C . ALA A 1 80 ? 86.540 35.198 -135.982 1.00 79.12 80 ALA A C 1
ATOM 618 O O . ALA A 1 80 ? 85.638 34.869 -135.217 1.00 79.12 80 ALA A O 1
ATOM 619 N N . ALA A 1 81 ? 87.323 34.293 -136.579 1.00 76.94 81 ALA A N 1
ATOM 620 C CA . ALA A 1 81 ? 87.191 32.857 -136.343 1.00 76.94 81 ALA A CA 1
ATOM 621 C C . ALA A 1 81 ? 87.636 32.440 -134.927 1.00 76.94 81 ALA A C 1
ATOM 623 O O . ALA A 1 81 ? 87.051 31.525 -134.349 1.00 76.94 81 ALA A O 1
ATOM 624 N N . VAL A 1 82 ? 88.652 33.099 -134.358 1.00 80.38 82 VAL A N 1
ATOM 625 C CA . VAL A 1 82 ? 89.097 32.859 -132.974 1.00 80.38 82 VAL A CA 1
ATOM 626 C C . VAL A 1 82 ? 88.049 33.348 -131.978 1.00 80.38 82 VAL A C 1
ATOM 628 O O . VAL A 1 82 ? 87.698 32.588 -131.077 1.00 80.38 82 VAL A O 1
ATOM 631 N N . ASP A 1 83 ? 87.509 34.552 -132.180 1.00 80.69 83 ASP A N 1
ATOM 632 C CA . ASP A 1 83 ? 86.457 35.118 -131.331 1.00 80.69 83 ASP A CA 1
ATOM 633 C C . ASP A 1 83 ? 85.201 34.219 -131.359 1.00 80.69 83 ASP A C 1
ATOM 635 O O . ASP A 1 83 ? 84.676 33.831 -130.312 1.00 80.69 83 ASP A O 1
ATOM 639 N N . GLU A 1 84 ? 84.793 33.757 -132.549 1.00 83.56 84 GLU A N 1
ATOM 640 C CA . GLU A 1 84 ? 83.683 32.809 -132.706 1.00 83.56 84 GLU A CA 1
ATOM 641 C C . GLU A 1 84 ? 83.960 31.457 -132.022 1.00 83.56 84 GLU A C 1
ATOM 643 O O . GLU A 1 84 ? 83.065 30.863 -131.413 1.00 83.56 84 GLU A O 1
ATOM 648 N N . ALA A 1 85 ? 85.194 30.950 -132.082 1.00 78.19 85 ALA A N 1
ATOM 649 C CA . ALA A 1 85 ? 85.568 29.716 -131.397 1.00 78.19 85 ALA A CA 1
ATOM 650 C C . ALA A 1 85 ? 85.535 29.870 -129.867 1.00 78.19 85 ALA A C 1
ATOM 652 O O . ALA A 1 85 ? 85.081 28.953 -129.176 1.00 78.19 85 ALA A O 1
ATOM 653 N N . THR A 1 86 ? 85.962 31.017 -129.330 1.00 78.94 86 THR A N 1
ATOM 654 C CA . THR A 1 86 ? 85.865 31.310 -127.893 1.00 78.94 86 THR A CA 1
ATOM 655 C C . THR A 1 86 ? 84.422 31.470 -127.428 1.00 78.94 86 THR A C 1
ATOM 657 O O . THR A 1 86 ? 84.059 30.911 -126.393 1.00 78.94 86 THR A O 1
ATOM 660 N N . ASP A 1 87 ? 83.568 32.128 -128.212 1.00 83.12 87 ASP A N 1
ATOM 661 C CA . ASP A 1 87 ? 82.144 32.260 -127.898 1.00 83.12 87 ASP A CA 1
ATOM 662 C C . ASP A 1 87 ? 81.443 30.897 -127.908 1.00 83.12 87 ASP A C 1
ATOM 664 O O . ASP A 1 87 ? 80.677 30.576 -126.995 1.00 83.12 87 ASP A O 1
ATOM 668 N N . ARG A 1 88 ? 81.767 30.038 -128.884 1.00 80.81 88 ARG A N 1
ATOM 669 C CA . ARG A 1 88 ? 81.273 28.653 -128.926 1.00 80.81 88 ARG A CA 1
ATOM 670 C C . ARG A 1 88 ? 81.758 27.833 -127.731 1.00 80.81 88 ARG A C 1
ATOM 672 O O . ARG A 1 88 ? 80.973 27.066 -127.178 1.00 80.81 88 ARG A O 1
ATOM 679 N N . ALA A 1 89 ? 83.011 27.988 -127.305 1.00 79.75 89 ALA A N 1
ATOM 680 C CA . ALA A 1 89 ? 83.540 27.294 -126.130 1.00 79.75 89 ALA A CA 1
ATOM 681 C C . ALA A 1 89 ? 82.835 27.738 -124.835 1.00 79.75 89 ALA A C 1
ATOM 683 O O . ALA A 1 89 ? 82.416 26.890 -124.046 1.00 79.75 89 ALA A O 1
ATOM 684 N N . ASN A 1 90 ? 82.621 29.045 -124.659 1.00 81.81 90 ASN A N 1
ATOM 685 C CA . ASN A 1 90 ? 81.885 29.600 -123.522 1.00 81.81 90 ASN A CA 1
ATOM 686 C C . ASN A 1 90 ? 80.424 29.128 -123.505 1.00 81.81 90 ASN A C 1
ATOM 688 O O . ASN A 1 90 ? 79.906 28.761 -122.450 1.00 81.81 90 ASN A O 1
ATOM 692 N N . LEU A 1 91 ? 79.773 29.069 -124.670 1.00 83.25 91 LEU A N 1
ATOM 693 C CA . LEU A 1 91 ? 78.414 28.548 -124.799 1.00 83.25 91 LEU A CA 1
ATOM 694 C C . LEU A 1 91 ? 78.346 27.059 -124.432 1.00 83.25 91 LEU A C 1
ATOM 696 O O . LEU A 1 91 ? 77.465 26.656 -123.679 1.00 83.25 91 LEU A O 1
ATOM 700 N N . ILE A 1 92 ? 79.294 26.242 -124.904 1.00 79.56 92 ILE A N 1
ATOM 701 C CA . ILE A 1 92 ? 79.374 24.816 -124.546 1.00 79.56 92 ILE A CA 1
ATOM 702 C C . ILE A 1 92 ? 79.595 24.645 -123.037 1.00 79.56 92 ILE A C 1
ATOM 704 O O . ILE A 1 92 ? 78.984 23.767 -122.428 1.00 79.56 92 ILE A O 1
ATOM 708 N N . GLN A 1 93 ? 80.426 25.484 -122.417 1.00 78.44 93 GLN A N 1
ATOM 709 C CA . GLN A 1 93 ? 80.652 25.448 -120.974 1.00 78.44 93 GLN A CA 1
ATOM 710 C C . GLN A 1 93 ? 79.393 25.845 -120.192 1.00 78.44 93 GLN A C 1
ATOM 712 O O . GLN A 1 93 ? 79.029 25.148 -119.250 1.00 78.44 93 GLN A O 1
ATOM 717 N N . GLN A 1 94 ? 78.671 26.888 -120.610 1.00 78.56 94 GLN A N 1
ATOM 718 C CA . GLN A 1 94 ? 77.388 27.257 -120.000 1.00 78.56 94 GLN A CA 1
ATOM 719 C C . GLN A 1 94 ? 76.335 26.153 -120.159 1.00 78.56 94 GLN A C 1
ATOM 721 O O . GLN A 1 94 ? 75.648 25.831 -119.193 1.00 78.56 94 GLN A O 1
ATOM 726 N N . ILE A 1 95 ? 76.248 25.526 -121.338 1.00 76.44 95 ILE A N 1
ATOM 727 C CA . ILE A 1 95 ? 75.332 24.402 -121.596 1.00 76.44 95 ILE A CA 1
ATOM 728 C C . ILE A 1 95 ? 75.671 23.188 -120.720 1.00 76.44 95 ILE A C 1
ATOM 730 O O . ILE A 1 95 ? 74.763 22.451 -120.350 1.00 76.44 95 ILE A O 1
ATOM 734 N N . ARG A 1 96 ? 76.945 22.965 -120.374 1.00 74.44 96 ARG A N 1
ATOM 735 C CA . ARG A 1 96 ? 77.356 21.875 -119.470 1.00 74.44 96 ARG A CA 1
ATOM 736 C C . ARG A 1 96 ? 77.139 22.199 -117.992 1.00 74.44 96 ARG A C 1
ATOM 738 O O . ARG A 1 96 ? 76.672 21.338 -117.261 1.00 74.44 96 ARG A O 1
ATOM 745 N N . VAL A 1 97 ? 77.437 23.422 -117.560 1.00 75.69 97 VAL A N 1
ATOM 746 C CA . VAL A 1 97 ? 77.373 23.817 -116.142 1.00 75.69 97 VAL A CA 1
ATOM 747 C C . VAL A 1 97 ? 75.933 24.062 -115.673 1.00 75.69 97 VAL A C 1
ATOM 749 O O . VAL A 1 97 ? 75.575 23.664 -114.570 1.00 75.69 97 VAL A O 1
ATOM 752 N N . GLN A 1 98 ? 75.064 24.646 -116.507 1.00 76.50 98 GLN A N 1
ATOM 753 C CA . GLN A 1 98 ? 73.665 24.903 -116.135 1.00 76.50 98 GLN A CA 1
ATOM 754 C C . GLN A 1 98 ? 72.858 23.662 -115.703 1.00 76.50 98 GLN A C 1
ATOM 756 O O . GLN A 1 98 ? 72.158 23.761 -114.694 1.00 76.50 98 GLN A O 1
ATOM 761 N N . PRO A 1 99 ? 72.896 22.508 -116.403 1.00 77.62 99 PRO A N 1
ATOM 762 C CA . PRO A 1 99 ? 72.165 21.321 -115.967 1.00 77.62 99 PRO A CA 1
ATOM 763 C C . PRO A 1 99 ? 72.751 20.714 -114.689 1.00 77.62 99 PRO A C 1
ATOM 765 O O . PRO A 1 99 ? 71.981 20.247 -113.854 1.00 77.62 99 PRO A O 1
ATOM 768 N N . GLU A 1 100 ? 74.072 20.765 -114.494 1.00 78.56 100 GLU A N 1
ATOM 769 C CA . GLU A 1 100 ? 74.719 20.293 -113.262 1.00 78.56 100 GLU A CA 1
ATOM 770 C C . GLU A 1 100 ? 74.336 21.168 -112.058 1.00 78.56 100 GLU A C 1
ATOM 772 O O . GLU A 1 100 ? 73.953 20.646 -111.013 1.00 78.56 100 GLU A O 1
ATOM 777 N N . GLU A 1 101 ? 74.336 22.496 -112.212 1.00 80.94 101 GLU A N 1
ATOM 778 C CA . GLU A 1 101 ? 73.876 23.429 -111.176 1.00 80.94 101 GLU A CA 1
ATOM 779 C C . GLU A 1 101 ? 72.371 23.308 -110.899 1.00 80.94 101 GLU A C 1
ATOM 781 O O . GLU A 1 101 ? 71.941 23.403 -109.748 1.00 80.94 101 GLU A O 1
ATOM 786 N N . ALA A 1 102 ? 71.550 23.100 -111.933 1.00 82.31 102 ALA A N 1
ATOM 787 C CA . ALA A 1 102 ? 70.113 22.884 -111.778 1.00 82.31 102 ALA A CA 1
ATOM 788 C C . ALA A 1 102 ? 69.814 21.558 -111.064 1.00 82.31 102 ALA A C 1
ATOM 790 O O . ALA A 1 102 ? 68.936 21.510 -110.203 1.00 82.31 102 ALA A O 1
ATOM 791 N N . GLN A 1 103 ? 70.566 20.499 -111.373 1.00 84.62 103 GLN A N 1
ATOM 792 C CA . GLN A 1 103 ? 70.452 19.210 -110.700 1.00 84.62 103 GLN A CA 1
ATOM 793 C C . GLN A 1 103 ? 70.943 19.284 -109.250 1.00 84.62 103 GLN A C 1
ATOM 795 O O . GLN A 1 103 ? 70.283 18.744 -108.367 1.00 84.62 103 GLN A O 1
ATOM 800 N N . ALA A 1 104 ? 72.046 19.990 -108.979 1.00 83.81 104 ALA A N 1
ATOM 801 C CA . ALA A 1 104 ? 72.523 20.231 -107.618 1.00 83.81 104 ALA A CA 1
ATOM 802 C C . ALA A 1 104 ? 71.479 20.985 -106.781 1.00 83.81 104 ALA A C 1
ATOM 804 O O . AL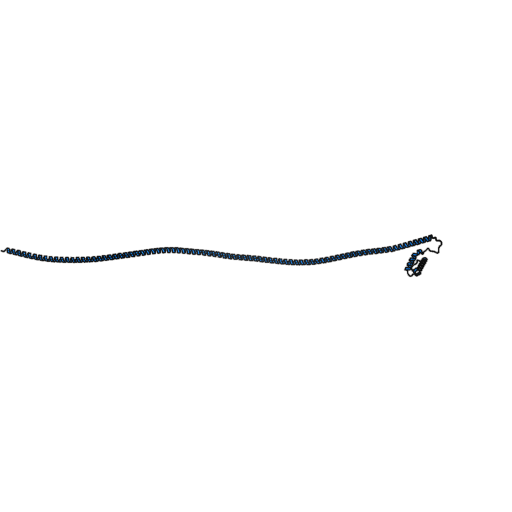A A 1 104 ? 71.149 20.544 -105.684 1.00 83.81 104 ALA A O 1
ATOM 805 N N . LYS A 1 105 ? 70.875 22.046 -107.334 1.00 87.31 105 LYS A N 1
ATOM 806 C CA . LYS A 1 105 ? 69.773 22.774 -106.682 1.00 87.31 105 LYS A CA 1
ATOM 807 C C . LYS A 1 105 ? 68.558 21.887 -106.428 1.00 87.31 105 LYS A C 1
ATOM 809 O O . LYS A 1 105 ? 68.030 21.908 -105.327 1.00 87.31 105 LYS A O 1
ATOM 814 N N . ALA A 1 106 ? 68.146 21.075 -107.402 1.00 88.19 106 ALA A N 1
ATOM 815 C CA . ALA A 1 106 ? 67.028 20.150 -107.223 1.00 88.19 106 ALA A CA 1
ATOM 816 C C . ALA A 1 106 ? 67.308 19.105 -106.127 1.00 88.19 106 ALA A C 1
ATOM 818 O O . ALA A 1 106 ? 66.421 18.789 -105.336 1.00 88.19 106 ALA A O 1
ATOM 819 N N . CYS A 1 107 ? 68.540 18.594 -106.046 1.00 89.06 107 CYS A N 1
ATOM 820 C CA . CYS A 1 107 ? 68.971 17.706 -104.967 1.00 89.06 107 CYS A CA 1
ATOM 821 C C . CYS A 1 107 ? 68.971 18.417 -103.605 1.00 89.06 107 CYS A C 1
ATOM 823 O O . CYS A 1 107 ? 68.491 17.848 -102.627 1.00 89.06 107 CYS A O 1
ATOM 825 N N . ASP A 1 108 ? 69.473 19.650 -103.533 1.00 91.12 108 ASP A N 1
ATOM 826 C CA . ASP A 1 108 ? 69.484 20.450 -102.305 1.00 91.12 108 ASP A CA 1
ATOM 827 C C . ASP A 1 108 ? 68.064 20.799 -101.835 1.00 91.12 108 ASP A C 1
ATOM 829 O O . ASP A 1 108 ? 67.768 20.700 -100.641 1.00 91.12 108 ASP A O 1
ATOM 833 N N . ASP A 1 109 ? 67.169 21.143 -102.762 1.00 92.12 109 ASP A N 1
ATOM 834 C CA . ASP A 1 109 ? 65.756 21.406 -102.491 1.00 92.12 109 ASP A CA 1
ATOM 835 C C . ASP A 1 109 ? 65.047 20.136 -101.996 1.00 92.12 109 ASP A C 1
ATOM 837 O O . ASP A 1 109 ? 64.361 20.182 -100.974 1.00 92.12 109 ASP A O 1
ATOM 841 N N . ALA A 1 110 ? 65.291 18.980 -102.625 1.00 92.75 110 ALA A N 1
ATOM 842 C CA . ALA A 1 110 ? 64.753 17.693 -102.178 1.00 92.75 110 ALA A CA 1
ATOM 843 C C . ALA A 1 110 ? 65.292 17.278 -100.795 1.00 92.75 110 ALA A C 1
ATOM 845 O O . ALA A 1 110 ? 64.547 16.782 -99.949 1.00 92.75 110 ALA A O 1
ATOM 846 N N . LEU A 1 111 ? 66.580 17.515 -100.517 1.00 93.56 111 LEU A N 1
ATOM 847 C CA . LEU A 1 111 ? 67.163 17.289 -99.190 1.00 93.56 111 LEU A CA 1
ATOM 848 C C . LEU A 1 111 ? 66.562 18.228 -98.145 1.00 93.56 111 LEU A C 1
ATOM 850 O O . LEU A 1 111 ? 66.360 17.825 -96.998 1.00 93.56 111 LEU A O 1
ATOM 854 N N . ARG A 1 112 ? 66.284 19.480 -98.511 1.00 94.56 112 ARG A N 1
ATOM 855 C CA . ARG A 1 112 ? 65.639 20.452 -97.628 1.00 94.56 112 ARG A CA 1
ATOM 856 C C . ARG A 1 112 ? 64.198 20.058 -97.322 1.00 94.56 112 ARG A C 1
ATOM 858 O O . ARG A 1 112 ? 63.809 20.142 -96.159 1.00 94.56 112 ARG A O 1
ATOM 865 N N . GLU A 1 113 ? 63.442 19.621 -98.323 1.00 94.56 113 GLU A N 1
ATOM 866 C CA . GLU A 1 113 ? 62.077 19.115 -98.160 1.00 94.56 113 GLU A CA 1
ATOM 867 C C . GLU A 1 113 ? 62.067 17.875 -97.265 1.00 94.56 113 GLU A C 1
ATOM 869 O O . GLU A 1 113 ? 61.405 17.883 -96.231 1.00 94.56 113 GLU A O 1
ATOM 874 N N . SER A 1 114 ? 62.917 16.884 -97.553 1.00 93.38 114 SER A N 1
ATOM 875 C CA . SER A 1 114 ? 63.049 15.677 -96.731 1.00 93.38 114 SER A CA 1
ATOM 876 C C . SER A 1 114 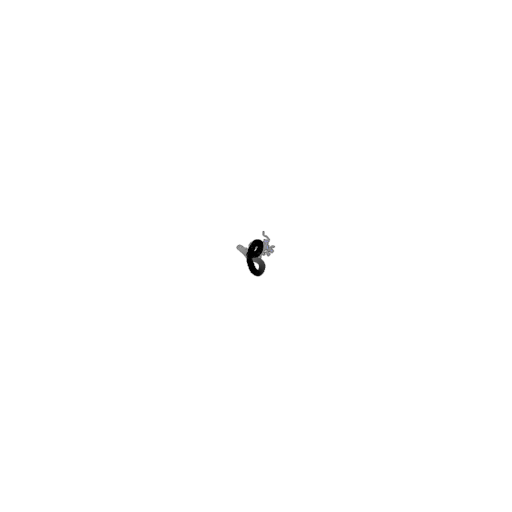? 63.451 15.991 -95.284 1.00 93.38 114 SER A C 1
ATOM 878 O O . SER A 1 114 ? 62.879 15.442 -94.344 1.00 93.38 114 SER A O 1
ATOM 880 N N . ARG A 1 115 ? 64.388 16.923 -95.059 1.00 95.25 115 ARG A N 1
ATOM 881 C CA . ARG A 1 115 ? 64.731 17.395 -93.702 1.00 95.25 115 ARG A CA 1
ATOM 882 C C . ARG A 1 115 ? 63.557 18.099 -93.021 1.00 95.25 115 ARG A C 1
ATOM 884 O O . ARG A 1 115 ? 63.402 17.972 -91.807 1.00 95.25 115 ARG A O 1
ATOM 891 N N . GLY A 1 116 ? 62.751 18.839 -93.780 1.00 95.62 116 GLY A N 1
ATOM 892 C CA . GLY A 1 116 ? 61.513 19.449 -93.305 1.00 95.62 116 GLY A CA 1
ATOM 893 C C . GLY A 1 116 ? 60.511 18.396 -92.841 1.00 95.62 116 GLY A C 1
ATOM 894 O O . GLY A 1 116 ? 60.052 18.460 -91.703 1.00 95.62 116 GLY A O 1
ATOM 895 N N . GLU A 1 117 ? 60.255 17.386 -93.672 1.00 96.19 117 GLU A N 1
ATOM 896 C CA . GLU A 1 117 ? 59.374 16.259 -93.352 1.00 96.19 117 GLU A CA 1
ATOM 897 C C . GLU A 1 117 ? 59.859 15.480 -92.126 1.00 96.19 117 GLU A C 1
ATOM 899 O O . GLU A 1 117 ? 59.069 15.207 -91.224 1.00 96.19 117 GLU A O 1
ATOM 904 N N . ILE A 1 118 ? 61.160 15.177 -92.040 1.00 95.94 118 ILE A N 1
ATOM 905 C CA . ILE A 1 118 ? 61.755 14.515 -90.870 1.00 95.94 118 ILE A CA 1
ATOM 906 C C . ILE A 1 118 ? 61.532 15.365 -89.616 1.00 95.94 118 ILE A C 1
ATOM 908 O O . ILE A 1 118 ? 61.052 14.847 -88.612 1.00 95.94 118 ILE A O 1
ATOM 912 N N . SER A 1 119 ? 61.787 16.676 -89.676 1.00 96.31 119 SER A N 1
ATOM 913 C CA . SER A 1 119 ? 61.561 17.570 -88.535 1.00 96.31 119 SER A CA 1
ATOM 914 C C . SER A 1 119 ? 60.085 17.640 -88.124 1.00 96.31 119 SER A C 1
ATOM 916 O O . SER A 1 119 ? 59.772 17.709 -86.934 1.00 96.31 119 SER A O 1
ATOM 918 N N . GLU A 1 120 ? 59.152 17.618 -89.078 1.00 96.69 120 GLU A N 1
ATOM 919 C CA . GLU A 1 120 ? 57.719 17.555 -88.781 1.00 96.69 120 GLU A CA 1
ATOM 920 C C . GLU A 1 120 ? 57.312 16.222 -88.152 1.00 96.69 120 GLU A C 1
ATOM 922 O O . GLU A 1 120 ? 56.536 16.212 -87.193 1.00 96.69 120 GLU A O 1
ATOM 927 N N . LEU A 1 121 ? 57.837 15.103 -88.654 1.00 96.31 121 LEU A N 1
ATOM 928 C CA . LEU A 1 121 ? 57.591 13.777 -88.095 1.00 96.31 121 LEU A CA 1
ATOM 929 C C . LEU A 1 121 ? 58.162 13.654 -86.682 1.00 96.31 121 LEU A C 1
ATOM 931 O O . LEU A 1 121 ? 57.454 13.178 -85.800 1.00 96.31 121 LEU A O 1
ATOM 935 N N . GLU A 1 122 ? 59.375 14.147 -86.433 1.00 96.56 12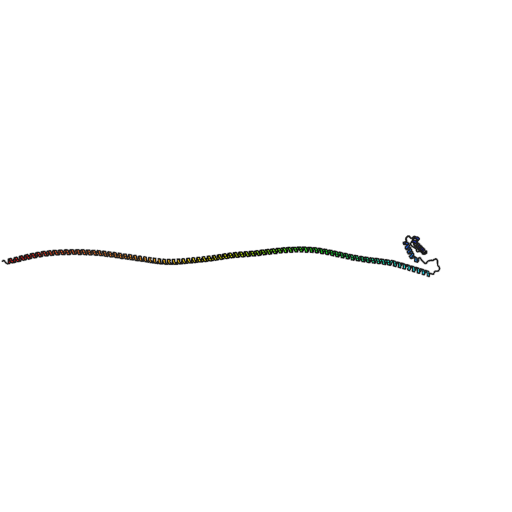2 GLU A N 1
ATOM 936 C CA . GLU A 1 122 ? 59.985 14.204 -85.099 1.00 96.56 122 GLU A CA 1
ATOM 937 C C . GLU A 1 122 ? 59.143 15.043 -84.130 1.00 96.56 122 GLU A C 1
ATOM 939 O O . GLU A 1 122 ? 58.896 14.624 -82.998 1.00 96.56 122 GLU A O 1
ATOM 944 N N . LYS A 1 123 ? 58.629 16.200 -84.574 1.00 96.94 123 LYS A N 1
ATOM 945 C CA . LYS A 1 123 ? 57.710 17.021 -83.767 1.00 96.94 123 LYS A CA 1
ATOM 946 C C . LYS A 1 123 ? 56.420 16.272 -83.443 1.00 96.94 123 LYS A C 1
ATOM 948 O O . LYS A 1 123 ? 56.025 16.231 -82.280 1.00 96.94 123 LYS A O 1
ATOM 953 N N . ARG A 1 124 ? 55.776 15.654 -84.441 1.00 97.25 124 ARG A N 1
ATOM 954 C CA . ARG A 1 124 ? 54.547 14.864 -84.237 1.00 97.25 124 ARG A CA 1
ATOM 955 C C . ARG A 1 124 ? 54.794 13.673 -83.318 1.00 97.25 124 ARG A C 1
ATOM 957 O O . ARG A 1 124 ? 53.953 13.382 -82.475 1.00 97.25 124 ARG A O 1
ATOM 964 N N . TYR A 1 125 ? 55.935 13.009 -83.461 1.00 96.94 125 TYR A N 1
ATOM 965 C CA . TYR A 1 125 ? 56.331 11.891 -82.617 1.00 96.94 125 TYR A CA 1
ATOM 966 C C . TYR A 1 125 ? 56.533 12.342 -81.164 1.00 96.94 125 TYR A C 1
ATOM 968 O O . TYR A 1 125 ? 55.905 11.782 -80.270 1.00 96.94 125 TYR A O 1
ATOM 976 N N . GLY A 1 126 ? 57.265 13.434 -80.925 1.00 97.19 126 GLY A N 1
ATOM 977 C CA . GLY A 1 126 ? 57.418 13.998 -79.580 1.00 97.19 126 GLY A CA 1
ATOM 978 C C . GLY A 1 126 ? 56.099 14.495 -78.967 1.00 97.19 126 GLY A C 1
ATOM 979 O O . GLY A 1 126 ? 55.877 14.373 -77.763 1.00 97.19 126 GLY A O 1
ATOM 980 N N . GLU A 1 127 ? 55.176 15.031 -79.772 1.00 97.19 127 GLU A N 1
ATOM 981 C CA . GLU A 1 127 ? 53.821 15.359 -79.311 1.00 97.19 127 GLU A CA 1
ATOM 982 C C . GLU A 1 127 ? 53.011 14.111 -78.940 1.00 97.19 127 GLU A C 1
ATOM 984 O O . GLU A 1 127 ? 52.279 14.131 -77.947 1.00 97.19 127 GLU A O 1
ATOM 989 N N . LEU A 1 128 ? 53.126 13.034 -79.722 1.00 96.88 128 LEU A N 1
ATOM 990 C CA . LEU A 1 128 ? 52.478 11.755 -79.439 1.00 96.88 128 LEU A CA 1
ATOM 991 C C . LEU A 1 128 ? 53.034 11.115 -78.165 1.00 96.88 128 LEU A C 1
ATOM 993 O O . LEU A 1 128 ? 52.236 10.665 -77.347 1.00 96.88 128 LEU A O 1
ATOM 997 N N . GLU A 1 129 ? 54.350 11.140 -77.950 1.00 97.62 129 GLU A N 1
ATOM 998 C CA . GLU A 1 129 ? 54.982 10.662 -76.713 1.00 97.62 129 GLU A CA 1
ATOM 999 C C . GLU A 1 129 ? 54.479 11.440 -75.495 1.00 97.62 129 GLU A C 1
ATOM 1001 O O . GLU A 1 129 ? 53.973 10.839 -74.551 1.00 97.62 129 GLU A O 1
ATOM 1006 N N . ARG A 1 130 ? 54.471 12.779 -75.551 1.00 97.19 130 ARG A N 1
ATOM 1007 C CA . ARG A 1 130 ? 53.920 13.607 -74.461 1.00 97.19 130 ARG A CA 1
ATOM 1008 C C . ARG A 1 130 ? 52.444 13.321 -74.191 1.00 97.19 130 ARG A C 1
ATOM 1010 O O . ARG A 1 130 ? 52.001 13.350 -73.045 1.00 97.19 130 ARG A O 1
ATOM 1017 N N . ARG A 1 131 ? 51.646 13.073 -75.238 1.00 97.88 131 ARG A N 1
ATOM 1018 C CA . ARG A 1 131 ? 50.233 12.684 -75.080 1.00 97.88 131 ARG A CA 1
ATOM 1019 C C . ARG A 1 131 ? 50.105 11.303 -74.450 1.00 97.88 131 ARG A C 1
ATOM 1021 O O . ARG A 1 131 ? 49.215 11.116 -73.625 1.00 97.88 131 ARG A O 1
ATOM 1028 N N . PHE A 1 132 ? 50.960 10.361 -74.832 1.00 97.56 132 PHE A N 1
ATOM 1029 C CA . PHE A 1 132 ? 50.989 9.020 -74.264 1.00 97.56 132 PHE A CA 1
ATOM 1030 C C . PHE A 1 132 ? 51.346 9.061 -72.775 1.00 97.56 132 PHE A C 1
ATOM 1032 O O . PHE A 1 132 ? 50.584 8.534 -71.968 1.00 97.56 132 PHE A O 1
ATOM 1039 N N . GLU A 1 133 ? 52.408 9.776 -72.401 1.00 97.62 133 GLU A N 1
ATOM 1040 C CA . GLU A 1 133 ? 52.798 9.997 -71.002 1.00 97.62 133 GLU A CA 1
ATOM 1041 C C . GLU A 1 133 ? 51.660 10.644 -70.201 1.00 97.62 133 GLU A C 1
ATOM 1043 O O . GLU A 1 133 ? 51.256 10.132 -69.159 1.00 97.62 133 GLU A O 1
ATOM 1048 N N . ALA A 1 134 ? 51.035 11.702 -70.731 1.00 97.44 134 ALA A N 1
ATOM 1049 C CA . ALA A 1 134 ? 49.912 12.358 -70.062 1.00 97.44 134 ALA A CA 1
ATOM 1050 C C . ALA A 1 134 ? 48.690 11.435 -69.878 1.00 97.44 134 ALA A C 1
ATOM 1052 O O . ALA A 1 134 ? 47.955 11.558 -68.894 1.00 97.44 134 ALA A O 1
ATOM 1053 N N . LEU A 1 135 ? 48.430 10.525 -70.824 1.00 96.75 135 LEU A N 1
ATOM 1054 C CA . LEU A 1 135 ? 47.371 9.521 -70.695 1.00 96.75 135 LEU A CA 1
ATOM 1055 C C . LEU A 1 135 ? 47.740 8.435 -69.681 1.00 96.75 135 LEU A C 1
ATOM 1057 O O . LEU A 1 135 ? 46.869 8.022 -68.916 1.00 96.75 135 LEU A O 1
ATOM 1061 N N . GLN A 1 136 ? 49.004 8.015 -69.633 1.00 98.06 136 GLN A N 1
ATOM 1062 C CA . GLN A 1 136 ? 49.513 7.060 -68.652 1.00 98.06 136 GLN A CA 1
ATOM 1063 C C . GLN A 1 136 ? 49.438 7.627 -67.227 1.00 98.06 136 GLN A C 1
ATOM 1065 O O . GLN A 1 136 ? 48.941 6.953 -66.323 1.00 98.06 136 GLN A O 1
ATOM 1070 N N . ASP A 1 137 ? 49.816 8.890 -67.034 1.00 97.62 137 ASP A N 1
ATOM 1071 C CA . ASP A 1 137 ? 49.686 9.583 -65.751 1.00 97.62 137 ASP A CA 1
ATOM 1072 C C . ASP A 1 137 ? 48.223 9.663 -65.312 1.00 97.62 137 ASP A C 1
ATOM 1074 O O . ASP A 1 137 ? 47.893 9.328 -64.171 1.00 97.62 137 ASP A O 1
ATOM 1078 N N . ARG A 1 138 ? 47.315 10.028 -66.230 1.00 97.75 138 ARG A N 1
ATOM 1079 C CA . ARG A 1 138 ? 45.868 10.041 -65.962 1.00 97.75 138 ARG A CA 1
ATOM 1080 C C . ARG A 1 138 ? 45.333 8.654 -65.617 1.00 97.75 138 ARG A C 1
ATOM 1082 O O . ARG A 1 138 ? 44.517 8.554 -64.705 1.00 97.75 138 ARG A O 1
ATOM 1089 N N . ALA A 1 139 ? 45.774 7.606 -66.312 1.00 97.19 139 ALA A N 1
ATOM 1090 C CA . ALA A 1 139 ? 45.385 6.233 -66.007 1.00 97.19 139 ALA A CA 1
ATOM 1091 C C . ALA A 1 139 ? 45.843 5.838 -64.596 1.00 97.19 139 ALA A C 1
ATOM 1093 O O . ALA A 1 139 ? 45.018 5.413 -63.792 1.00 97.19 139 ALA A O 1
ATOM 1094 N N . SER A 1 140 ? 47.105 6.107 -64.245 1.00 97.94 140 SER A N 1
ATOM 1095 C CA . SER A 1 140 ? 47.637 5.825 -62.905 1.00 97.94 140 SER A CA 1
ATOM 1096 C C . SER A 1 140 ? 46.920 6.617 -61.799 1.00 97.94 140 SER A C 1
ATOM 1098 O O . SER A 1 140 ? 46.690 6.105 -60.703 1.00 97.94 140 SER A O 1
ATOM 1100 N N . ALA A 1 141 ? 46.521 7.864 -62.076 1.00 97.69 141 ALA A N 1
ATOM 1101 C CA . ALA A 1 141 ? 45.751 8.684 -61.146 1.00 97.69 141 ALA A CA 1
ATOM 1102 C C . ALA A 1 141 ? 44.342 8.113 -60.927 1.00 97.69 141 ALA A C 1
ATOM 1104 O O . ALA A 1 141 ? 43.882 8.040 -59.788 1.00 97.69 141 ALA A O 1
ATOM 1105 N N . ARG A 1 142 ? 43.680 7.654 -61.998 1.00 97.38 142 ARG A N 1
ATOM 1106 C CA . ARG A 1 142 ? 42.374 6.984 -61.909 1.00 97.38 142 ARG A CA 1
ATOM 1107 C C . ARG A 1 142 ? 42.455 5.641 -61.194 1.00 97.38 142 ARG A C 1
ATOM 1109 O O . ARG A 1 142 ? 41.556 5.326 -60.427 1.00 97.38 142 ARG A O 1
ATOM 1116 N N . GLU A 1 143 ? 43.520 4.870 -61.387 1.00 97.75 143 GLU A N 1
ATOM 1117 C CA . GLU A 1 143 ? 43.734 3.619 -60.647 1.00 97.75 143 GLU A CA 1
ATOM 1118 C C . GLU A 1 143 ? 43.868 3.866 -59.140 1.00 97.75 143 GLU A C 1
ATOM 1120 O O . GLU A 1 143 ? 43.247 3.158 -58.349 1.00 97.75 143 GLU A O 1
ATOM 1125 N N . LYS A 1 144 ? 44.601 4.912 -58.737 1.00 97.94 144 LYS A N 1
ATOM 1126 C CA . LYS A 1 144 ? 44.701 5.321 -57.325 1.00 97.94 144 LYS A CA 1
ATOM 1127 C C . LYS A 1 144 ? 43.353 5.758 -56.750 1.00 97.94 144 LYS A C 1
ATOM 1129 O O . LYS A 1 144 ? 43.039 5.380 -55.629 1.00 97.94 144 LYS A O 1
ATOM 1134 N N . GLU A 1 145 ? 42.560 6.510 -57.513 1.00 97.94 145 GLU A N 1
ATOM 1135 C CA . GLU A 1 145 ? 41.204 6.920 -57.117 1.00 97.94 145 GLU A CA 1
ATOM 1136 C C . GLU A 1 145 ? 40.264 5.712 -56.972 1.00 97.94 145 GLU A C 1
ATOM 1138 O O . GLU A 1 145 ? 39.508 5.618 -56.010 1.00 97.94 145 GLU A O 1
ATOM 1143 N N . ILE A 1 146 ? 40.336 4.743 -57.890 1.00 97.75 146 ILE A N 1
ATOM 1144 C CA . ILE A 1 146 ? 39.572 3.493 -57.788 1.00 97.75 146 ILE A CA 1
ATOM 1145 C C . ILE A 1 146 ? 39.969 2.727 -56.524 1.00 97.75 146 ILE A C 1
ATOM 1147 O O . ILE A 1 146 ? 39.098 2.196 -55.836 1.00 97.75 146 ILE A O 1
ATOM 1151 N N . GLU A 1 147 ? 41.261 2.655 -56.207 1.00 97.94 147 GLU A N 1
ATOM 1152 C CA . GLU A 1 147 ? 41.727 1.934 -55.025 1.00 97.94 147 GLU A CA 1
ATOM 1153 C C . GLU A 1 147 ? 41.330 2.637 -53.720 1.00 97.94 147 GLU A C 1
ATOM 1155 O O . GLU A 1 147 ? 40.848 1.971 -52.803 1.00 97.94 147 GLU A O 1
ATOM 1160 N N . SER A 1 148 ? 41.411 3.973 -53.656 1.00 98.31 148 SER A N 1
ATOM 1161 C CA . SER A 1 148 ? 40.903 4.722 -52.499 1.00 98.31 148 SER A CA 1
ATOM 1162 C C . SER A 1 148 ? 39.394 4.543 -52.333 1.00 98.31 148 SER A C 1
ATOM 1164 O O . SER A 1 148 ? 38.938 4.234 -51.239 1.00 98.31 148 SER A O 1
ATOM 1166 N N . LEU A 1 149 ? 38.614 4.610 -53.419 1.00 97.81 149 LEU A N 1
ATOM 1167 C CA . LEU A 1 149 ? 37.163 4.397 -53.362 1.00 97.81 149 LEU A CA 1
ATOM 1168 C C . LEU A 1 149 ? 36.789 2.975 -52.920 1.00 97.81 149 LEU A C 1
ATOM 1170 O O . LEU A 1 149 ? 35.801 2.790 -52.210 1.00 97.81 149 LEU A O 1
ATOM 1174 N N . LYS A 1 150 ? 37.561 1.951 -53.305 1.00 98.25 150 LYS A N 1
ATOM 1175 C CA . LYS A 1 150 ? 37.362 0.583 -52.796 1.00 98.25 150 LYS A CA 1
ATOM 1176 C C . LYS A 1 150 ? 37.644 0.491 -51.300 1.00 98.25 150 LYS A C 1
ATOM 1178 O O . LYS A 1 150 ? 36.915 -0.208 -50.593 1.00 98.25 150 LYS A O 1
ATOM 1183 N N . GLN A 1 151 ? 38.694 1.163 -50.827 1.00 98.06 151 GLN A N 1
ATOM 1184 C CA . GLN A 1 151 ? 39.019 1.221 -49.408 1.00 98.06 151 GLN A CA 1
ATOM 1185 C C . GLN A 1 151 ? 37.901 1.917 -48.623 1.00 98.06 151 GLN A C 1
ATOM 1187 O O . GLN A 1 151 ? 37.432 1.350 -47.635 1.00 98.06 151 GLN A O 1
ATOM 1192 N N . ASP A 1 152 ? 37.421 3.064 -49.101 1.00 98.00 152 ASP A N 1
ATOM 1193 C CA . ASP A 1 152 ? 36.325 3.817 -48.485 1.00 98.00 152 ASP A CA 1
ATOM 1194 C C . ASP A 1 152 ? 35.035 2.986 -48.452 1.00 98.00 152 ASP A C 1
ATOM 1196 O O . ASP A 1 152 ? 34.402 2.858 -47.408 1.00 98.00 152 ASP A O 1
ATOM 1200 N N . LEU A 1 153 ? 34.685 2.304 -49.549 1.00 98.00 153 LEU A N 1
ATOM 1201 C CA . LEU A 1 153 ? 33.507 1.428 -49.602 1.00 98.00 153 LEU A CA 1
ATOM 1202 C C . LEU A 1 153 ? 33.617 0.260 -48.608 1.00 98.00 153 LEU A C 1
ATOM 1204 O O . LEU A 1 153 ? 32.634 -0.114 -47.968 1.00 98.00 153 LEU A O 1
ATOM 1208 N N . SER A 1 154 ? 34.810 -0.319 -48.456 1.00 98.00 154 SER A N 1
ATOM 1209 C CA . SER A 1 154 ? 35.069 -1.362 -47.458 1.00 98.00 154 SER A CA 1
ATOM 1210 C C . SER A 1 154 ? 34.910 -0.835 -46.026 1.00 98.00 154 SER A C 1
ATOM 1212 O O . SER A 1 154 ? 34.301 -1.504 -45.188 1.00 98.00 154 SER A O 1
ATOM 1214 N N . GLN A 1 155 ? 35.405 0.375 -45.746 1.00 98.00 155 GLN A N 1
ATOM 1215 C CA . GLN A 1 155 ? 35.244 1.034 -44.448 1.00 98.00 155 GLN A CA 1
ATOM 1216 C C . GLN A 1 155 ? 33.771 1.326 -44.150 1.00 98.00 155 GLN A C 1
ATOM 1218 O O . GLN A 1 155 ? 33.266 0.852 -43.134 1.00 98.00 155 GLN A O 1
ATOM 1223 N N . GLU A 1 156 ? 33.059 1.968 -45.075 1.00 97.12 156 GLU A N 1
ATOM 1224 C CA . GLU A 1 156 ? 31.619 2.238 -44.978 1.00 97.12 156 GLU A CA 1
ATOM 1225 C C . GLU A 1 156 ? 30.811 0.954 -44.763 1.00 97.12 156 GLU A C 1
ATOM 1227 O O . GLU A 1 156 ? 29.917 0.897 -43.921 1.00 97.12 156 GLU A O 1
ATOM 1232 N N . ARG A 1 157 ? 31.154 -0.140 -45.456 1.00 97.88 157 ARG A N 1
ATOM 1233 C CA . ARG A 1 157 ? 30.509 -1.444 -45.243 1.00 97.88 157 ARG A CA 1
ATOM 1234 C C . ARG A 1 157 ? 30.733 -1.973 -43.826 1.00 97.88 157 ARG A C 1
ATOM 1236 O O . ARG A 1 157 ? 29.797 -2.509 -43.228 1.00 97.88 157 ARG A O 1
ATOM 1243 N N . ASN A 1 158 ? 31.947 -1.852 -43.293 1.00 98.19 158 ASN A N 1
ATOM 1244 C CA . ASN A 1 158 ? 32.263 -2.291 -41.933 1.00 98.19 158 ASN A CA 1
ATOM 1245 C C . ASN A 1 158 ? 31.542 -1.432 -40.886 1.00 98.19 158 ASN A C 1
ATOM 1247 O O . ASN A 1 158 ? 31.027 -1.964 -39.901 1.00 98.19 158 ASN A O 1
ATOM 1251 N N . GLU A 1 159 ? 31.452 -0.123 -41.110 1.00 98.06 159 GLU A N 1
ATOM 1252 C CA . GLU A 1 159 ? 30.696 0.795 -40.258 1.00 98.06 159 GLU A CA 1
ATOM 1253 C C . GLU A 1 159 ? 29.194 0.503 -40.309 1.00 98.06 159 GLU A C 1
ATOM 1255 O O . GLU A 1 159 ? 28.550 0.380 -39.262 1.00 98.06 159 GLU A O 1
ATOM 1260 N N . HIS A 1 160 ? 28.641 0.260 -41.497 1.00 97.69 160 HIS A N 1
ATOM 1261 C CA . HIS A 1 160 ? 27.263 -0.195 -41.659 1.00 97.69 160 HIS A CA 1
ATOM 1262 C C . HIS A 1 160 ? 26.998 -1.528 -40.950 1.00 97.69 160 HIS A C 1
ATOM 1264 O O . HIS A 1 160 ? 25.974 -1.687 -40.287 1.00 97.69 160 HIS A O 1
ATOM 1270 N N . GLN A 1 161 ? 27.920 -2.488 -41.030 1.00 98.25 161 GLN A N 1
ATOM 1271 C CA . GLN A 1 161 ? 27.778 -3.763 -40.328 1.00 98.25 161 GLN A CA 1
ATOM 1272 C C . GLN A 1 161 ? 27.826 -3.580 -38.803 1.00 98.25 161 GLN A C 1
ATOM 1274 O O . GLN A 1 161 ? 27.021 -4.174 -38.081 1.00 98.25 161 GLN A O 1
ATOM 1279 N N . ARG A 1 162 ? 28.727 -2.726 -38.302 1.00 98.19 162 ARG A N 1
ATOM 1280 C CA . ARG A 1 162 ? 28.845 -2.416 -36.871 1.00 98.19 162 ARG A CA 1
ATOM 1281 C C . ARG A 1 162 ? 27.602 -1.706 -36.339 1.00 98.19 162 ARG A C 1
ATOM 1283 O O . ARG A 1 162 ? 27.102 -2.071 -35.276 1.00 98.19 162 ARG A O 1
ATOM 1290 N N . THR A 1 163 ? 27.085 -0.722 -37.070 1.00 97.31 163 THR A N 1
ATOM 1291 C CA . THR A 1 163 ? 25.861 0.005 -36.698 1.00 97.31 163 THR A CA 1
ATOM 1292 C C . THR A 1 163 ? 24.635 -0.904 -36.734 1.00 97.31 163 THR A C 1
ATOM 1294 O O . THR A 1 163 ? 23.842 -0.877 -35.795 1.00 97.31 163 THR A O 1
ATOM 1297 N N . ALA A 1 164 ? 24.510 -1.782 -37.734 1.00 97.69 164 ALA A N 1
ATOM 1298 C CA . ALA A 1 164 ? 23.444 -2.783 -37.786 1.00 97.69 164 ALA A CA 1
ATOM 1299 C C . ALA A 1 164 ? 23.491 -3.747 -36.587 1.00 97.69 164 ALA A C 1
ATOM 1301 O O . ALA A 1 164 ? 22.454 -4.053 -35.997 1.00 97.69 164 ALA A O 1
ATOM 1302 N N . GLN A 1 165 ? 24.687 -4.181 -36.175 1.00 98.12 165 GLN A N 1
ATOM 1303 C CA . GLN A 1 165 ? 24.855 -5.011 -34.981 1.00 98.12 165 GLN A CA 1
ATOM 1304 C C . GLN A 1 165 ? 24.476 -4.257 -33.697 1.00 98.12 165 GLN A C 1
ATOM 1306 O O . GLN A 1 165 ? 23.770 -4.805 -32.853 1.00 98.12 165 GLN A O 1
ATOM 1311 N N . MET A 1 166 ? 24.894 -2.995 -33.553 1.00 98.06 166 MET A N 1
ATOM 1312 C CA . MET A 1 166 ? 24.485 -2.154 -32.420 1.00 98.06 166 MET A CA 1
ATOM 1313 C C . MET A 1 166 ? 22.966 -1.974 -32.371 1.00 98.06 166 MET A C 1
ATOM 1315 O O . MET A 1 166 ? 22.369 -2.118 -31.307 1.00 98.06 166 MET A O 1
ATOM 1319 N N . HIS A 1 167 ? 22.330 -1.726 -33.517 1.00 98.06 167 HIS A N 1
ATOM 1320 C CA . HIS A 1 167 ? 20.878 -1.614 -33.612 1.00 98.06 167 HIS A CA 1
ATOM 1321 C C . HIS A 1 167 ? 20.184 -2.918 -33.193 1.00 98.06 167 HIS A C 1
ATOM 1323 O O . HIS A 1 167 ? 19.234 -2.885 -32.415 1.00 98.06 167 HIS A O 1
ATOM 1329 N N . ALA A 1 168 ? 20.679 -4.075 -33.646 1.00 98.12 168 ALA A N 1
ATOM 1330 C CA . ALA A 1 168 ? 20.148 -5.376 -33.239 1.00 98.12 168 ALA A CA 1
ATOM 1331 C C . ALA A 1 168 ? 20.249 -5.599 -31.718 1.00 98.12 168 ALA A C 1
ATOM 1333 O O . ALA A 1 168 ? 19.271 -6.025 -31.101 1.00 98.12 168 ALA A O 1
ATOM 1334 N N . ASN A 1 169 ? 21.386 -5.248 -31.107 1.00 98.06 169 ASN A N 1
ATOM 1335 C CA . ASN A 1 169 ? 21.580 -5.347 -29.658 1.00 98.06 169 ASN A CA 1
ATOM 1336 C C . ASN A 1 169 ? 20.597 -4.447 -28.894 1.00 98.06 169 ASN A C 1
ATOM 1338 O O . ASN A 1 169 ? 19.928 -4.913 -27.975 1.00 98.06 169 ASN A O 1
ATOM 1342 N N . VAL A 1 170 ? 20.442 -3.186 -29.314 1.00 98.19 170 VAL A N 1
ATOM 1343 C CA . VAL A 1 170 ? 19.493 -2.249 -28.689 1.00 98.19 170 VAL A CA 1
ATOM 1344 C C . VAL A 1 170 ? 18.054 -2.747 -28.830 1.00 98.19 170 VAL A C 1
ATOM 1346 O O . VAL A 1 170 ? 17.290 -2.691 -27.870 1.00 98.19 170 VAL A O 1
ATOM 1349 N N . CYS A 1 171 ? 17.664 -3.290 -29.987 1.00 98.25 171 CYS A N 1
ATOM 1350 C CA . CYS A 1 171 ? 16.341 -3.894 -30.156 1.00 98.25 171 CYS A CA 1
ATOM 1351 C C . CYS A 1 171 ? 16.115 -5.077 -29.203 1.00 98.25 171 CYS A C 1
ATOM 1353 O O . CYS A 1 171 ? 15.027 -5.208 -28.641 1.00 98.25 171 CYS A O 1
ATOM 1355 N N . GLN A 1 172 ? 17.128 -5.923 -28.999 1.00 98.38 172 GLN A N 1
ATOM 1356 C CA . GLN A 1 172 ? 17.053 -7.039 -28.057 1.00 98.38 172 GLN A CA 1
ATOM 1357 C C . GLN A 1 172 ? 16.918 -6.549 -26.607 1.00 98.38 172 GLN A C 1
ATOM 1359 O O . GLN A 1 172 ? 16.062 -7.048 -25.874 1.00 98.38 172 GLN A O 1
ATOM 1364 N N . GLU A 1 173 ? 17.713 -5.558 -26.199 1.00 97.94 173 GLU A N 1
ATOM 1365 C CA . GLU A 1 173 ? 17.636 -4.950 -24.866 1.00 97.94 173 GLU A CA 1
ATOM 1366 C C . GLU A 1 173 ? 16.278 -4.282 -24.628 1.00 97.94 173 GLU A C 1
ATOM 1368 O O . GLU A 1 173 ? 15.663 -4.493 -23.583 1.00 97.94 173 GLU A O 1
ATOM 1373 N N . LEU A 1 174 ? 15.753 -3.545 -25.614 1.00 98.06 174 LEU A N 1
ATOM 1374 C CA . LEU A 1 174 ? 14.418 -2.948 -25.549 1.00 98.06 174 LEU A CA 1
ATOM 1375 C C . LEU A 1 174 ? 13.327 -4.012 -25.401 1.00 98.06 174 LEU A C 1
ATOM 1377 O O . LEU A 1 174 ? 12.439 -3.854 -24.564 1.00 98.06 174 LEU A O 1
ATOM 1381 N N . ALA A 1 175 ? 13.398 -5.110 -26.156 1.00 98.25 175 ALA A N 1
ATOM 1382 C CA . ALA A 1 175 ? 12.444 -6.211 -26.031 1.00 98.25 175 ALA A CA 1
ATOM 1383 C C . ALA A 1 175 ? 12.514 -6.872 -24.642 1.00 98.25 175 ALA A C 1
ATOM 1385 O O . ALA A 1 175 ? 11.481 -7.183 -24.041 1.00 98.25 175 ALA A O 1
ATOM 1386 N N . GLN A 1 176 ? 13.722 -7.048 -24.097 1.00 98.25 176 GLN A N 1
ATOM 1387 C CA . GLN A 1 176 ? 13.911 -7.571 -22.747 1.00 98.25 176 GLN A CA 1
ATOM 1388 C C . GLN A 1 176 ? 13.348 -6.614 -21.688 1.00 98.25 176 GLN A C 1
ATOM 1390 O O . GLN A 1 176 ? 12.621 -7.065 -20.806 1.00 98.25 176 GLN A O 1
ATOM 1395 N N . LEU A 1 177 ? 13.625 -5.312 -21.794 1.00 98.12 177 LEU A N 1
ATOM 1396 C CA . LEU A 1 177 ? 13.110 -4.284 -20.884 1.00 98.12 177 LEU A CA 1
ATOM 1397 C C . LEU A 1 177 ? 11.583 -4.176 -20.935 1.00 98.12 177 LEU A C 1
ATOM 1399 O O . LEU A 1 177 ? 10.931 -4.059 -19.901 1.00 98.12 177 LEU A O 1
ATOM 1403 N N . GLN A 1 178 ? 10.988 -4.261 -22.125 1.00 98.25 178 GLN A N 1
ATOM 1404 C CA . GLN A 1 178 ? 9.533 -4.294 -22.272 1.00 98.25 178 GLN A CA 1
ATOM 1405 C C . GLN A 1 178 ? 8.932 -5.519 -21.581 1.00 98.25 178 GLN A C 1
ATOM 1407 O O . GLN A 1 178 ? 7.930 -5.395 -20.875 1.00 98.25 178 GLN A O 1
ATOM 1412 N N . LYS A 1 179 ? 9.556 -6.692 -21.734 1.00 98.56 179 LYS A N 1
ATOM 1413 C CA . LYS A 1 179 ? 9.106 -7.916 -21.067 1.00 98.56 179 LYS A CA 1
ATOM 1414 C C . LYS A 1 179 ? 9.220 -7.809 -19.545 1.00 98.56 179 LYS A C 1
ATOM 1416 O O . LYS A 1 179 ? 8.246 -8.091 -18.852 1.00 98.56 179 LYS A O 1
ATOM 1421 N N . THR A 1 180 ? 10.362 -7.364 -19.016 1.00 98.31 180 THR A N 1
ATOM 1422 C CA . THR A 1 180 ? 10.546 -7.215 -17.562 1.00 98.31 180 THR A CA 1
ATOM 1423 C C . THR A 1 180 ? 9.592 -6.180 -16.974 1.00 98.31 180 THR A C 1
ATOM 1425 O O . THR A 1 180 ? 9.046 -6.409 -15.898 1.00 98.31 180 THR A O 1
ATOM 1428 N N . HIS A 1 181 ? 9.325 -5.086 -17.692 1.00 98.38 181 HIS A N 1
ATOM 1429 C CA . HIS A 1 181 ? 8.323 -4.099 -17.300 1.00 98.38 181 HIS A CA 1
ATOM 1430 C C . HIS A 1 181 ? 6.912 -4.705 -17.251 1.00 98.38 181 HIS A C 1
ATOM 1432 O O . HIS A 1 181 ? 6.201 -4.524 -16.264 1.00 98.38 181 HIS A O 1
ATOM 1438 N N . GLN A 1 182 ? 6.501 -5.457 -18.278 1.00 98.44 182 GLN A N 1
ATOM 1439 C CA . GLN A 1 182 ? 5.196 -6.131 -18.295 1.00 98.44 182 GLN A CA 1
ATOM 1440 C C . GLN A 1 182 ? 5.059 -7.161 -17.167 1.00 98.44 182 GLN A C 1
ATOM 1442 O O . GLN A 1 182 ? 4.006 -7.250 -16.536 1.00 98.44 182 GLN A O 1
ATOM 1447 N N . ASP A 1 183 ? 6.111 -7.930 -16.891 1.00 98.19 183 ASP A N 1
ATOM 1448 C CA . ASP A 1 183 ? 6.111 -8.907 -15.803 1.00 98.19 183 ASP A CA 1
ATOM 1449 C C . ASP A 1 183 ? 6.052 -8.210 -14.432 1.00 98.19 183 ASP A C 1
ATOM 1451 O O . ASP A 1 183 ? 5.265 -8.611 -13.572 1.00 98.19 183 ASP A O 1
ATOM 1455 N N . ALA A 1 184 ? 6.788 -7.109 -14.245 1.00 97.81 184 ALA A N 1
ATOM 1456 C CA . ALA A 1 184 ? 6.710 -6.286 -13.038 1.00 97.81 184 ALA A CA 1
ATOM 1457 C C . ALA A 1 184 ? 5.310 -5.684 -12.839 1.00 97.81 184 ALA A C 1
ATOM 1459 O O . ALA A 1 184 ? 4.781 -5.720 -11.726 1.00 97.81 184 ALA A O 1
ATOM 1460 N N . GLN A 1 185 ? 4.680 -5.196 -13.911 1.00 98.56 185 GLN A N 1
ATOM 1461 C CA . GLN A 1 185 ? 3.314 -4.678 -13.874 1.00 98.56 185 GLN A CA 1
ATOM 1462 C C . GLN A 1 185 ? 2.316 -5.763 -13.443 1.00 98.56 185 GLN A C 1
ATOM 1464 O O . GLN A 1 185 ? 1.519 -5.529 -12.536 1.00 98.56 185 GLN A O 1
ATOM 1469 N N . LYS A 1 186 ? 2.397 -6.973 -14.013 1.00 98.44 186 LYS A N 1
ATOM 1470 C CA . LYS A 1 186 ? 1.537 -8.105 -13.617 1.00 98.44 186 LYS A CA 1
ATOM 1471 C C . LYS A 1 186 ? 1.720 -8.479 -12.147 1.00 98.44 186 LYS A C 1
ATOM 1473 O O . LYS A 1 186 ? 0.735 -8.702 -11.447 1.00 98.44 186 LYS A O 1
ATOM 1478 N N . VAL A 1 187 ? 2.965 -8.536 -11.666 1.00 98.31 187 VAL A N 1
ATOM 1479 C CA . VAL A 1 187 ? 3.264 -8.833 -10.254 1.00 98.31 187 VAL A CA 1
ATOM 1480 C C . VAL A 1 187 ? 2.703 -7.744 -9.340 1.00 98.31 187 VAL A C 1
ATOM 1482 O O . VAL A 1 187 ? 2.128 -8.063 -8.301 1.00 98.31 187 VAL A O 1
ATOM 1485 N N . PHE A 1 188 ? 2.833 -6.471 -9.717 1.00 98.19 188 PHE A N 1
ATOM 1486 C CA . PHE A 1 188 ? 2.274 -5.357 -8.955 1.00 98.19 188 PHE A CA 1
ATOM 1487 C C . PHE A 1 188 ? 0.742 -5.407 -8.905 1.00 98.19 188 PHE A C 1
ATOM 1489 O O . PHE A 1 188 ? 0.161 -5.319 -7.825 1.00 98.19 188 PHE A O 1
ATOM 1496 N N . GLU A 1 189 ? 0.081 -5.618 -10.044 1.00 98.44 189 GLU A N 1
ATOM 1497 C CA . GLU A 1 189 ? -1.377 -5.764 -10.111 1.00 98.44 189 GLU A CA 1
ATOM 1498 C C . GLU A 1 189 ? -1.875 -6.952 -9.279 1.00 98.44 189 GLU A C 1
ATOM 1500 O O . GLU A 1 189 ? -2.901 -6.842 -8.604 1.00 98.44 189 GLU A O 1
ATOM 1505 N N . GLN A 1 190 ? -1.147 -8.073 -9.287 1.00 98.31 190 GLN A N 1
ATOM 1506 C CA . GLN A 1 190 ? -1.466 -9.233 -8.460 1.00 98.31 190 GLN A CA 1
ATOM 1507 C C . GLN A 1 190 ? -1.323 -8.915 -6.966 1.00 98.31 190 GLN A C 1
ATOM 1509 O O . GLN A 1 190 ? -2.261 -9.150 -6.208 1.00 98.31 190 GLN A O 1
ATOM 1514 N N . ARG A 1 191 ? -0.209 -8.297 -6.550 1.00 98.31 191 ARG A N 1
ATOM 1515 C CA . ARG A 1 191 ? -0.007 -7.864 -5.156 1.00 98.31 191 ARG A CA 1
ATOM 1516 C C . ARG A 1 191 ? -1.097 -6.905 -4.695 1.00 98.31 191 ARG A C 1
ATOM 1518 O O . ARG A 1 191 ? -1.614 -7.067 -3.598 1.00 98.31 191 ARG A O 1
ATOM 1525 N N . LEU A 1 192 ? -1.491 -5.957 -5.542 1.00 98.38 192 LEU A N 1
ATOM 1526 C CA . LEU A 1 192 ? -2.561 -5.014 -5.232 1.00 98.38 192 LEU A CA 1
ATOM 1527 C C . LEU A 1 192 ? -3.914 -5.722 -5.049 1.00 98.38 192 LEU A C 1
ATOM 1529 O O . LEU A 1 192 ? -4.699 -5.338 -4.185 1.00 98.38 192 LEU A O 1
ATOM 1533 N N . LYS A 1 193 ? -4.213 -6.748 -5.857 1.00 98.44 193 LYS A N 1
ATOM 1534 C CA . LYS A 1 193 ? -5.424 -7.570 -5.688 1.00 98.44 193 LYS A CA 1
ATOM 1535 C C . LYS A 1 193 ? -5.387 -8.358 -4.379 1.00 98.44 193 LYS A C 1
ATOM 1537 O O . LYS A 1 193 ? -6.389 -8.369 -3.664 1.00 98.44 193 LYS A O 1
ATOM 1542 N N . ASP A 1 194 ? -4.250 -8.967 -4.058 1.00 98.19 194 ASP A N 1
ATOM 1543 C CA . ASP A 1 194 ? -4.073 -9.753 -2.835 1.00 98.19 194 ASP A CA 1
ATOM 1544 C C . ASP A 1 194 ? -4.145 -8.866 -1.582 1.00 98.19 194 ASP A C 1
ATOM 1546 O O . ASP A 1 194 ? -4.834 -9.210 -0.625 1.00 98.19 194 ASP A O 1
ATOM 1550 N N . GLU A 1 195 ? -3.537 -7.678 -1.611 1.00 98.06 195 GLU A N 1
ATOM 1551 C CA . GLU A 1 195 ? -3.614 -6.690 -0.530 1.00 98.06 195 GLU A CA 1
ATOM 1552 C C . GLU A 1 195 ? -5.044 -6.171 -0.332 1.00 98.06 195 GLU A C 1
ATOM 1554 O O . GLU A 1 195 ? -5.532 -6.112 0.797 1.00 98.06 195 GLU A O 1
ATOM 1559 N N . LYS A 1 196 ? -5.770 -5.878 -1.420 1.00 97.88 196 LYS A N 1
ATOM 1560 C CA . LYS A 1 196 ? -7.195 -5.518 -1.346 1.00 97.88 196 LYS A CA 1
ATOM 1561 C C . LYS A 1 196 ? -8.012 -6.631 -0.701 1.00 97.88 196 LYS A C 1
ATOM 1563 O O . LYS A 1 196 ? -8.803 -6.353 0.198 1.00 97.88 196 LYS A O 1
ATOM 1568 N N . ARG A 1 197 ? -7.804 -7.885 -1.110 1.00 97.81 197 ARG A N 1
ATOM 1569 C CA . ARG A 1 197 ? -8.491 -9.038 -0.520 1.00 97.81 197 ARG A CA 1
ATOM 1570 C C . ARG A 1 197 ? -8.174 -9.174 0.968 1.00 97.81 197 ARG A C 1
ATOM 1572 O O . ARG A 1 197 ? -9.099 -9.284 1.765 1.00 97.81 197 ARG A O 1
ATOM 1579 N N . TYR A 1 198 ? -6.899 -9.094 1.338 1.00 98.38 198 TYR A N 1
ATOM 1580 C CA . TYR A 1 198 ? -6.469 -9.146 2.733 1.00 98.38 198 TYR A CA 1
ATOM 1581 C C . TYR A 1 198 ? -7.093 -8.020 3.569 1.00 98.38 198 TYR A C 1
ATOM 1583 O O . TYR A 1 198 ? -7.592 -8.266 4.664 1.00 98.38 198 TYR A O 1
ATOM 1591 N N . SER A 1 199 ? -7.139 -6.791 3.042 1.00 97.88 199 SER A N 1
ATOM 1592 C CA . SER A 1 199 ? -7.751 -5.654 3.738 1.00 97.88 199 SER A CA 1
ATOM 1593 C C . SER A 1 199 ? -9.254 -5.854 3.968 1.00 97.88 199 SER A C 1
ATOM 1595 O O . SER A 1 199 ? -9.749 -5.573 5.057 1.00 97.88 199 SER A O 1
ATOM 1597 N N . LEU A 1 200 ? -9.971 -6.414 2.986 1.00 97.81 200 LEU A N 1
ATOM 1598 C CA . LEU A 1 200 ? -11.389 -6.749 3.119 1.00 97.81 200 LEU A CA 1
ATOM 1599 C C . LEU A 1 200 ? -11.611 -7.872 4.137 1.00 97.81 200 LEU A C 1
ATOM 1601 O O . LEU A 1 200 ? -12.530 -7.778 4.945 1.00 97.81 200 LEU A O 1
ATOM 1605 N N . GLU A 1 201 ? -10.766 -8.907 4.140 1.00 97.75 201 GLU A N 1
ATOM 1606 C CA . GLU A 1 201 ? -10.829 -9.991 5.131 1.00 97.75 201 GLU A CA 1
ATOM 1607 C C . GLU A 1 201 ? -10.566 -9.464 6.555 1.00 97.75 201 GLU A C 1
ATOM 1609 O O . GLU A 1 201 ? -11.272 -9.834 7.497 1.00 97.75 201 GLU A O 1
ATOM 1614 N N . ALA A 1 202 ? -9.612 -8.540 6.715 1.00 98.06 202 ALA A N 1
ATOM 1615 C CA . ALA A 1 202 ? -9.331 -7.881 7.987 1.00 98.06 202 ALA A CA 1
ATOM 1616 C C . ALA A 1 202 ? -10.507 -7.013 8.469 1.00 98.06 202 ALA A C 1
ATOM 1618 O O . ALA A 1 202 ? -10.874 -7.083 9.645 1.00 98.06 202 ALA A O 1
ATOM 1619 N N . ILE A 1 203 ? -11.133 -6.243 7.570 1.00 98.00 203 ILE A N 1
ATOM 1620 C CA . ILE A 1 203 ? -12.333 -5.449 7.878 1.00 98.00 203 ILE A CA 1
ATOM 1621 C C . ILE A 1 203 ? -13.490 -6.368 8.279 1.00 98.00 203 ILE A C 1
ATOM 1623 O O . ILE A 1 203 ? -14.105 -6.145 9.318 1.00 98.00 203 ILE A O 1
ATOM 1627 N N . ALA A 1 204 ? -13.752 -7.436 7.521 1.00 97.56 204 ALA A N 1
ATOM 1628 C CA . ALA A 1 204 ? -14.822 -8.383 7.828 1.00 97.56 204 ALA A CA 1
ATOM 1629 C C . ALA A 1 204 ? -14.637 -9.030 9.212 1.00 97.56 204 ALA A C 1
ATOM 1631 O O . ALA A 1 204 ? -15.598 -9.155 9.972 1.00 97.56 204 ALA A O 1
ATOM 1632 N N . LYS A 1 205 ? -13.400 -9.392 9.579 1.00 98.19 205 LYS A N 1
ATOM 1633 C CA . LYS A 1 205 ? -13.087 -9.899 10.922 1.00 98.19 205 LYS A CA 1
ATOM 1634 C C . LYS A 1 205 ? -13.369 -8.850 12.004 1.00 98.19 205 LYS A C 1
ATOM 1636 O O . LYS A 1 205 ? -14.055 -9.154 12.977 1.00 98.19 205 LYS A O 1
ATOM 1641 N N . ALA A 1 206 ? -12.908 -7.615 11.808 1.00 97.62 206 ALA A N 1
ATOM 1642 C CA . ALA A 1 206 ? -13.155 -6.521 12.745 1.00 97.62 206 ALA A CA 1
ATOM 1643 C C . ALA A 1 206 ? -14.654 -6.192 12.893 1.00 97.62 206 ALA A C 1
ATOM 1645 O O . ALA A 1 206 ? -15.114 -5.868 13.989 1.00 97.62 206 ALA A O 1
ATOM 1646 N N . GLU A 1 207 ? -15.446 -6.307 11.823 1.00 97.81 207 GLU A N 1
ATOM 1647 C CA . GLU A 1 207 ? -16.903 -6.148 11.878 1.00 97.81 207 GLU A CA 1
ATOM 1648 C C . GLU A 1 207 ? -17.576 -7.242 12.712 1.00 97.81 207 GLU A C 1
ATOM 1650 O O . GLU A 1 207 ? -18.478 -6.942 13.501 1.00 97.81 207 GLU A O 1
ATOM 1655 N N . VAL A 1 208 ? -17.146 -8.500 12.566 1.00 98.38 208 VAL A N 1
ATOM 1656 C CA . VAL A 1 208 ? -17.642 -9.616 13.386 1.00 98.38 208 VAL A CA 1
ATOM 1657 C C . VAL A 1 208 ? -17.327 -9.376 14.862 1.00 98.38 208 VAL A C 1
ATOM 1659 O O . VAL A 1 208 ? -18.234 -9.471 15.693 1.00 98.38 208 VAL A O 1
ATOM 1662 N N . ASP A 1 209 ? -16.093 -8.982 15.182 1.00 97.88 209 ASP A N 1
ATOM 1663 C CA . ASP A 1 209 ? -15.679 -8.669 16.554 1.00 97.88 209 ASP A CA 1
ATOM 1664 C C . ASP A 1 209 ? -16.478 -7.483 17.119 1.00 97.88 209 ASP A C 1
ATOM 1666 O O . ASP A 1 209 ? -16.995 -7.539 18.236 1.00 97.88 209 ASP A O 1
ATOM 1670 N N . THR A 1 210 ? -16.690 -6.432 16.322 1.00 97.88 210 THR A N 1
ATOM 1671 C CA . THR A 1 210 ? -17.496 -5.265 16.718 1.00 97.88 210 THR A CA 1
ATOM 1672 C C . THR A 1 210 ? -18.942 -5.661 17.028 1.00 97.88 210 THR A C 1
ATOM 1674 O O . THR A 1 210 ? -19.510 -5.207 18.023 1.00 97.88 210 THR A O 1
ATOM 1677 N N . ARG A 1 211 ? -19.553 -6.535 16.214 1.00 97.62 211 ARG A N 1
ATOM 1678 C CA . ARG A 1 211 ? -20.899 -7.073 16.485 1.00 97.62 211 ARG A CA 1
ATOM 1679 C C . ARG A 1 211 ? -20.916 -7.928 17.750 1.00 97.62 211 ARG A C 1
ATOM 1681 O O . ARG A 1 211 ? -21.855 -7.813 18.534 1.00 97.62 211 ARG A O 1
ATOM 1688 N N . HIS A 1 212 ? -19.888 -8.747 17.974 1.00 97.81 212 HIS A N 1
ATOM 1689 C CA . HIS A 1 212 ? -19.761 -9.550 19.188 1.00 97.81 212 HIS A CA 1
ATOM 1690 C C . HIS A 1 212 ? -19.704 -8.670 20.444 1.00 97.81 212 HIS A C 1
ATOM 1692 O O . HIS A 1 212 ? -20.504 -8.869 21.359 1.00 97.81 212 HIS A O 1
ATOM 1698 N N . TYR A 1 213 ? -18.830 -7.658 20.464 1.00 98.19 213 TYR A N 1
ATOM 1699 C CA . TYR A 1 213 ? -18.711 -6.741 21.600 1.00 98.19 213 TYR A CA 1
ATOM 1700 C C . TYR A 1 213 ? -19.970 -5.904 21.816 1.00 98.19 213 TYR A C 1
ATOM 1702 O O . TYR A 1 213 ? -20.370 -5.700 22.959 1.00 98.19 213 TYR A O 1
ATOM 1710 N N . ARG A 1 214 ? -20.647 -5.474 20.744 1.00 98.12 214 ARG A N 1
ATOM 1711 C CA . ARG A 1 214 ? -21.936 -4.779 20.854 1.00 98.12 214 ARG A CA 1
ATOM 1712 C C . ARG A 1 214 ? -22.994 -5.657 21.521 1.00 98.12 214 ARG A C 1
ATOM 1714 O O . ARG A 1 214 ? -23.603 -5.234 22.495 1.00 98.12 214 ARG A O 1
ATOM 1721 N N . ASN A 1 215 ? -23.138 -6.900 21.065 1.00 97.94 215 ASN A N 1
ATOM 1722 C CA . ASN A 1 215 ? -24.076 -7.853 21.659 1.00 97.94 215 ASN A CA 1
ATOM 1723 C C . ASN A 1 215 ? -23.726 -8.174 23.123 1.00 97.94 215 ASN A C 1
ATOM 1725 O O . ASN A 1 215 ? -24.621 -8.375 23.939 1.00 97.94 215 ASN A O 1
ATOM 1729 N N . ALA A 1 216 ? -22.436 -8.242 23.467 1.00 97.94 216 ALA A N 1
ATOM 1730 C CA . ALA A 1 216 ? -21.993 -8.428 24.848 1.00 97.94 216 ALA A CA 1
ATOM 1731 C C . ALA A 1 216 ? -22.339 -7.214 25.729 1.00 97.94 216 ALA A C 1
ATOM 1733 O O . ALA A 1 216 ? -22.805 -7.395 26.851 1.00 97.94 216 ALA A O 1
ATOM 1734 N N . LEU A 1 217 ? -22.172 -5.991 25.215 1.00 97.62 217 LEU A N 1
ATOM 1735 C CA . LEU A 1 217 ? -22.567 -4.762 25.909 1.00 97.62 217 LEU A CA 1
ATOM 1736 C C . LEU A 1 217 ? -24.080 -4.676 26.128 1.00 97.62 217 LEU A C 1
ATOM 1738 O O . LEU A 1 217 ? -24.501 -4.293 27.216 1.00 97.62 217 LEU A O 1
ATOM 1742 N N . ASP A 1 218 ? -24.887 -5.050 25.134 1.00 97.69 218 ASP A N 1
ATOM 1743 C CA . ASP A 1 218 ? -26.349 -5.058 25.265 1.00 97.69 218 ASP A CA 1
ATOM 1744 C C . ASP A 1 218 ? -26.800 -6.069 26.332 1.00 97.69 218 ASP A C 1
ATOM 1746 O O . ASP A 1 218 ? -27.596 -5.728 27.204 1.00 97.69 218 ASP A O 1
ATOM 1750 N N . LYS A 1 219 ? -26.201 -7.270 26.359 1.00 98.06 219 LYS A N 1
ATOM 1751 C CA . LYS A 1 219 ? -26.447 -8.257 27.427 1.00 98.06 219 LYS A CA 1
ATOM 1752 C C . LYS A 1 219 ? -26.071 -7.732 28.810 1.00 98.06 219 LYS A C 1
ATOM 1754 O O . LYS A 1 219 ? -26.859 -7.868 29.737 1.00 98.06 219 LYS A O 1
ATOM 1759 N N . LEU A 1 220 ? -24.898 -7.109 28.948 1.00 97.38 220 LEU A N 1
ATOM 1760 C CA . LEU A 1 220 ? -24.466 -6.523 30.221 1.00 97.38 220 LEU A CA 1
ATOM 1761 C C . LEU A 1 220 ? -25.394 -5.391 30.671 1.00 97.38 220 LEU A C 1
ATOM 1763 O O . LEU A 1 220 ? -25.678 -5.272 31.859 1.00 97.38 220 LEU A O 1
ATOM 1767 N N . ARG A 1 221 ? -25.898 -4.575 29.738 1.00 97.81 221 ARG A N 1
ATOM 1768 C CA . ARG A 1 221 ? -26.911 -3.555 30.036 1.00 97.81 221 ARG A CA 1
ATOM 1769 C C . ARG A 1 221 ? -28.213 -4.170 30.532 1.00 97.81 221 ARG A C 1
ATOM 1771 O O . ARG A 1 221 ? -28.740 -3.696 31.533 1.00 97.81 221 ARG A O 1
ATOM 1778 N N . ASP A 1 222 ? -28.704 -5.215 29.874 1.00 97.50 222 ASP A N 1
ATOM 1779 C CA . ASP A 1 222 ? -29.925 -5.911 30.286 1.00 97.50 222 ASP A CA 1
ATOM 1780 C C . ASP A 1 222 ? -29.763 -6.580 31.659 1.00 97.50 222 ASP A C 1
ATOM 1782 O O . ASP A 1 222 ? -30.652 -6.488 32.507 1.00 97.50 222 ASP A O 1
ATOM 1786 N N . GLU A 1 223 ? -28.627 -7.235 31.906 1.00 97.19 223 GLU A N 1
ATOM 1787 C CA . GLU A 1 223 ? -28.297 -7.856 33.193 1.00 97.19 223 GLU A CA 1
ATOM 1788 C C . GLU A 1 223 ? -28.169 -6.811 34.305 1.00 97.19 223 GLU A C 1
ATOM 1790 O O . GLU A 1 223 ? -28.766 -6.981 35.369 1.00 97.19 223 GLU A O 1
ATOM 1795 N N . SER A 1 224 ? -27.468 -5.702 34.046 1.00 96.25 224 SER A N 1
ATOM 1796 C CA . SER A 1 224 ? -27.346 -4.584 34.987 1.00 96.25 224 SER A CA 1
ATOM 1797 C C . SER A 1 224 ? -28.706 -3.959 35.286 1.00 96.25 224 SER A C 1
ATOM 1799 O O . SER A 1 224 ? -29.038 -3.756 36.449 1.00 96.25 224 SER A O 1
ATOM 1801 N N . GLY A 1 225 ? -29.534 -3.716 34.265 1.00 96.75 225 GLY A N 1
ATOM 1802 C CA . GLY A 1 225 ? -30.876 -3.161 34.443 1.00 96.75 225 GLY A CA 1
ATOM 1803 C C . GLY A 1 225 ? -31.797 -4.086 35.243 1.00 96.75 225 GLY A C 1
ATOM 1804 O O . GLY A 1 225 ? -32.568 -3.622 36.084 1.00 96.75 225 GLY A O 1
ATOM 1805 N N . ARG A 1 226 ? -31.695 -5.408 35.047 1.00 97.00 226 ARG A N 1
ATOM 1806 C CA . ARG A 1 226 ? -32.414 -6.396 35.872 1.00 97.00 226 ARG A CA 1
ATOM 1807 C C . ARG A 1 226 ? -31.915 -6.401 37.315 1.00 97.00 226 ARG A C 1
ATOM 1809 O O . ARG A 1 226 ? -32.738 -6.374 38.226 1.00 97.00 226 ARG A O 1
ATOM 1816 N N . ALA A 1 227 ? -30.598 -6.398 37.522 1.00 97.38 227 ALA A N 1
ATOM 1817 C CA . ALA A 1 227 ? -30.003 -6.368 38.854 1.00 97.38 227 ALA A CA 1
ATOM 1818 C C . ALA A 1 227 ? -30.387 -5.092 39.621 1.00 97.38 227 ALA A C 1
ATOM 1820 O O . ALA A 1 227 ? -30.783 -5.174 40.781 1.00 97.38 227 ALA A O 1
ATOM 1821 N N . GLU A 1 228 ? -30.349 -3.926 38.971 1.00 97.06 228 GLU A N 1
ATOM 1822 C CA . GLU A 1 228 ? -30.808 -2.656 39.545 1.00 97.06 228 GLU A CA 1
ATOM 1823 C C . GLU A 1 228 ? -32.298 -2.694 39.907 1.00 97.06 228 GLU A C 1
ATOM 1825 O O . GLU A 1 228 ? -32.681 -2.249 40.993 1.00 97.06 228 GLU A O 1
ATOM 1830 N N . ALA A 1 229 ? -33.149 -3.259 39.043 1.00 96.44 229 ALA A N 1
ATOM 1831 C CA . ALA A 1 229 ? -34.577 -3.398 39.320 1.00 96.44 229 ALA A CA 1
ATOM 1832 C C . ALA A 1 229 ? -34.850 -4.332 40.513 1.00 96.44 229 ALA A C 1
ATOM 1834 O O . ALA A 1 229 ? -35.694 -4.025 41.359 1.00 96.44 229 ALA A O 1
ATOM 1835 N N . ASP A 1 230 ? -34.129 -5.449 40.615 1.00 97.19 230 ASP A N 1
ATOM 1836 C CA . ASP A 1 230 ? -34.267 -6.391 41.726 1.00 97.19 230 ASP A CA 1
ATOM 1837 C C . ASP A 1 230 ? -33.730 -5.810 43.040 1.00 97.19 230 ASP A C 1
ATOM 1839 O O . ASP A 1 230 ? -34.402 -5.922 44.068 1.00 97.19 230 ASP A O 1
ATOM 1843 N N . LEU A 1 231 ? -32.590 -5.110 43.014 1.00 96.56 231 LEU A N 1
ATOM 1844 C CA . LEU A 1 231 ? -32.079 -4.367 44.171 1.00 96.56 231 LEU A CA 1
ATOM 1845 C C . LEU A 1 231 ? -33.063 -3.282 44.619 1.00 96.56 231 LEU A C 1
ATOM 1847 O O . LEU A 1 231 ? -33.336 -3.164 45.811 1.00 96.56 231 LEU A O 1
ATOM 1851 N N . SER A 1 232 ? -33.663 -2.545 43.683 1.00 97.25 232 SER A N 1
ATOM 1852 C CA . SER A 1 232 ? -34.672 -1.522 43.996 1.00 97.25 232 SER A CA 1
ATOM 1853 C C . SER A 1 232 ? -35.918 -2.127 44.654 1.00 97.25 232 SER A C 1
ATOM 1855 O O . SER A 1 232 ? -36.455 -1.572 45.614 1.00 97.25 232 SER A O 1
ATOM 1857 N N . ARG A 1 233 ? -36.370 -3.301 44.190 1.00 97.25 233 ARG A N 1
ATOM 1858 C CA . ARG A 1 233 ? -37.477 -4.042 44.823 1.00 97.25 233 ARG A CA 1
ATOM 1859 C C . ARG A 1 233 ? -37.118 -4.528 46.223 1.00 97.25 233 ARG A C 1
ATOM 1861 O O . ARG A 1 233 ? -37.944 -4.413 47.127 1.00 97.25 233 ARG A O 1
ATOM 1868 N N . GLN A 1 234 ? -35.914 -5.071 46.410 1.00 97.44 234 GLN A N 1
ATOM 1869 C CA . GLN A 1 234 ? -35.436 -5.507 47.724 1.00 97.44 234 GLN A CA 1
ATOM 1870 C C . GLN A 1 234 ? -35.342 -4.330 48.696 1.00 97.44 234 GLN A C 1
ATOM 1872 O O . GLN A 1 234 ? -35.825 -4.446 49.821 1.00 97.44 234 GLN A O 1
ATOM 1877 N N . LEU A 1 235 ? -34.801 -3.193 48.247 1.00 97.44 235 LEU A N 1
ATOM 1878 C CA . LEU A 1 235 ? -34.719 -1.959 49.026 1.00 97.44 235 LEU A CA 1
ATOM 1879 C C . LEU A 1 235 ? -36.111 -1.513 49.491 1.00 97.44 235 LEU A C 1
ATOM 1881 O O . LEU A 1 235 ? -36.336 -1.395 50.692 1.00 97.44 235 LEU A O 1
ATOM 1885 N N . SER A 1 236 ? -37.069 -1.384 48.569 1.00 97.12 236 SER A N 1
ATOM 1886 C CA . SER A 1 236 ? -38.452 -1.011 48.905 1.00 97.12 236 SER A CA 1
ATOM 1887 C C . SER A 1 236 ? -39.120 -2.018 49.855 1.00 97.12 236 SER A C 1
ATOM 1889 O O . SER A 1 236 ? -39.852 -1.643 50.776 1.00 97.12 236 SER A O 1
ATOM 1891 N N . GLY A 1 237 ? -38.837 -3.314 49.682 1.00 97.50 237 GLY A N 1
ATOM 1892 C CA . GLY A 1 237 ? -39.296 -4.364 50.590 1.00 97.50 237 GLY A CA 1
ATOM 1893 C C . GLY A 1 237 ? -38.753 -4.194 52.011 1.00 97.50 237 GLY A C 1
ATOM 1894 O O . GLY A 1 237 ? -39.518 -4.291 52.974 1.00 97.50 237 GLY A O 1
ATOM 1895 N N . VAL A 1 238 ? -37.456 -3.906 52.146 1.00 97.19 238 VAL A N 1
ATOM 1896 C CA . VAL A 1 238 ? -36.806 -3.633 53.435 1.00 97.19 238 VAL A CA 1
ATOM 1897 C C . VAL A 1 238 ? -37.362 -2.358 54.059 1.00 97.19 238 VAL A C 1
ATOM 1899 O O . VAL A 1 238 ? -37.750 -2.397 55.221 1.00 97.19 238 VAL A O 1
ATOM 1902 N N . GLU A 1 239 ? -37.494 -1.267 53.305 1.00 96.69 239 GLU A N 1
ATOM 1903 C CA . GLU A 1 239 ? -38.085 -0.008 53.783 1.00 96.69 239 GLU A CA 1
ATOM 1904 C C . GLU A 1 239 ? -39.513 -0.210 54.307 1.00 96.69 239 GLU A C 1
ATOM 1906 O O . GLU A 1 239 ? -39.857 0.270 55.386 1.00 96.69 239 GLU A O 1
ATOM 1911 N N . SER A 1 240 ? -40.339 -0.997 53.607 1.00 97.25 240 SER A N 1
ATOM 1912 C CA . SER A 1 240 ? -41.688 -1.341 54.074 1.00 97.25 240 SER A CA 1
ATOM 1913 C C . SER A 1 240 ? -41.666 -2.142 55.380 1.00 97.25 240 SER A C 1
ATOM 1915 O O . SER A 1 240 ? -42.485 -1.910 56.275 1.00 97.25 240 SER A O 1
ATOM 1917 N N . GLN A 1 241 ? -40.742 -3.099 55.514 1.00 96.56 241 GLN A N 1
ATOM 1918 C CA . GLN A 1 241 ? -40.575 -3.855 56.758 1.00 96.56 241 GLN A CA 1
ATOM 1919 C C . GLN A 1 241 ? -40.097 -2.964 57.904 1.00 96.56 241 GLN A C 1
ATOM 1921 O O . GLN A 1 241 ? -40.589 -3.116 59.024 1.00 96.56 241 GLN A O 1
ATOM 1926 N N . LEU A 1 242 ? -39.182 -2.039 57.620 1.00 96.50 242 LEU A N 1
ATOM 1927 C CA . LEU A 1 242 ? -38.638 -1.082 58.574 1.00 96.50 242 LEU A CA 1
ATOM 1928 C C . LEU A 1 242 ? -39.749 -0.145 59.065 1.00 96.50 242 LEU A C 1
ATOM 1930 O O . LEU A 1 242 ? -40.007 -0.107 60.261 1.00 96.50 242 LEU A O 1
ATOM 1934 N N . GLY A 1 243 ? -40.551 0.425 58.161 1.00 96.56 243 GLY A N 1
ATOM 1935 C CA . GLY A 1 243 ? -41.713 1.242 58.530 1.00 96.56 243 GLY A CA 1
ATOM 1936 C C . GLY A 1 243 ? -42.760 0.494 59.372 1.00 96.56 243 GLY A C 1
ATOM 1937 O O . GLY A 1 243 ? -43.307 1.043 60.327 1.00 96.56 243 GLY A O 1
ATOM 1938 N N . LYS A 1 244 ? -43.015 -0.795 59.092 1.00 96.06 244 LYS A N 1
ATOM 1939 C CA . LYS A 1 244 ? -43.887 -1.635 59.943 1.00 96.06 244 LYS A CA 1
ATOM 1940 C C . LYS A 1 244 ? -43.286 -1.879 61.329 1.00 96.06 244 LYS A C 1
ATOM 1942 O O . LYS A 1 244 ? -44.026 -1.964 62.311 1.00 96.06 244 LYS A O 1
ATOM 1947 N N . ARG A 1 245 ? -41.965 -2.064 61.408 1.00 96.75 245 ARG A N 1
ATOM 1948 C CA . ARG A 1 245 ? -41.235 -2.256 62.668 1.00 96.75 245 ARG A CA 1
ATOM 1949 C C . ARG A 1 245 ? -41.253 -0.972 63.493 1.00 96.75 245 ARG A C 1
ATOM 1951 O O . ARG A 1 245 ? -41.592 -1.068 64.667 1.00 96.75 245 ARG A O 1
ATOM 1958 N N . ASP A 1 246 ? -41.016 0.182 62.880 1.00 97.69 246 ASP A N 1
ATOM 1959 C CA . ASP A 1 246 ? -41.059 1.493 63.535 1.00 97.69 246 ASP A CA 1
ATOM 1960 C C . ASP A 1 246 ? -42.451 1.790 64.098 1.00 97.69 246 ASP A C 1
ATOM 1962 O O . ASP A 1 246 ? -42.591 2.014 65.297 1.00 97.69 246 ASP A O 1
ATOM 1966 N N . ALA A 1 247 ? -43.512 1.630 63.296 1.00 96.75 247 ALA A N 1
ATOM 1967 C CA . ALA A 1 247 ? -44.887 1.811 63.774 1.00 96.75 247 ALA A CA 1
ATOM 1968 C C . ALA A 1 247 ? -45.234 0.877 64.954 1.00 96.75 247 ALA A C 1
ATOM 1970 O O . ALA A 1 247 ? -45.955 1.252 65.886 1.00 96.75 247 ALA A O 1
ATOM 1971 N N . LYS A 1 248 ? -44.705 -0.356 64.945 1.00 97.25 248 LYS A N 1
ATOM 1972 C CA . LYS A 1 248 ? -44.861 -1.297 66.062 1.00 97.25 248 LYS A CA 1
ATOM 1973 C C . LYS A 1 248 ? -44.078 -0.845 67.296 1.00 97.25 248 LYS A C 1
ATOM 1975 O O . LYS A 1 248 ? -44.610 -0.957 68.399 1.00 97.25 248 LYS A O 1
ATOM 1980 N N . ILE A 1 249 ? -42.848 -0.360 67.130 1.00 96.88 249 ILE A N 1
ATOM 1981 C CA . ILE A 1 249 ? -42.034 0.190 68.221 1.00 96.88 249 ILE A CA 1
ATOM 1982 C C . ILE A 1 249 ? -42.744 1.393 68.850 1.00 96.88 249 ILE A C 1
ATOM 1984 O O . ILE A 1 249 ? -42.866 1.430 70.072 1.00 96.88 249 ILE A O 1
ATOM 1988 N N . ASP A 1 250 ? -43.294 2.310 68.056 1.00 97.25 250 ASP A N 1
ATOM 1989 C CA . ASP A 1 250 ? -44.047 3.473 68.549 1.00 97.25 250 ASP A CA 1
ATOM 1990 C C . ASP A 1 250 ? -45.299 3.063 69.332 1.00 97.25 250 ASP A C 1
ATOM 1992 O O . ASP A 1 250 ? -45.582 3.590 70.415 1.00 97.25 250 ASP A O 1
ATOM 1996 N N . THR A 1 251 ? -46.020 2.057 68.828 1.00 96.50 251 THR A N 1
ATOM 1997 C CA . THR A 1 251 ? -47.194 1.497 69.510 1.00 96.50 251 THR A CA 1
ATOM 1998 C C . THR A 1 251 ? -46.800 0.875 70.852 1.00 96.50 251 THR A C 1
ATOM 2000 O O . THR A 1 251 ? -47.404 1.191 71.877 1.00 96.50 251 THR A O 1
ATOM 2003 N N . LEU A 1 252 ? -45.763 0.029 70.874 1.00 96.12 252 LEU A N 1
ATOM 2004 C CA . LEU A 1 252 ? -45.258 -0.599 72.100 1.00 96.12 252 LEU A CA 1
ATOM 2005 C C . LEU A 1 252 ? -44.717 0.438 73.091 1.00 96.12 252 LEU A C 1
ATOM 2007 O O . LEU A 1 252 ? -44.942 0.315 74.290 1.00 96.12 252 LEU A O 1
ATOM 2011 N N . THR A 1 253 ? -44.055 1.484 72.601 1.00 97.88 253 THR A N 1
ATOM 2012 C CA . THR A 1 253 ? -43.553 2.593 73.424 1.00 97.88 253 THR A CA 1
ATOM 2013 C C . THR A 1 253 ? -44.709 3.343 74.080 1.00 97.88 253 THR A C 1
ATOM 2015 O O . THR A 1 253 ? -44.657 3.649 75.270 1.00 97.88 253 THR A O 1
ATOM 2018 N N . THR A 1 254 ? -45.786 3.597 73.334 1.00 96.56 254 THR A N 1
ATOM 2019 C CA . THR A 1 254 ? -47.008 4.220 73.866 1.00 96.56 254 THR A CA 1
ATOM 2020 C C . THR A 1 254 ? -47.684 3.335 74.912 1.00 96.56 254 THR A C 1
ATOM 2022 O O . THR A 1 254 ? -48.049 3.817 75.982 1.00 96.56 254 THR A O 1
ATOM 2025 N N . GLN A 1 255 ? -47.792 2.030 74.650 1.00 96.56 255 GLN A N 1
ATOM 2026 C CA . GLN A 1 255 ? -48.334 1.062 75.609 1.00 96.56 255 GLN A CA 1
ATOM 2027 C C . GLN A 1 255 ? -47.495 0.987 76.892 1.00 96.56 255 GLN A C 1
ATOM 2029 O O . GLN A 1 255 ? -48.050 1.013 77.988 1.00 96.56 255 GLN A O 1
ATOM 2034 N N . LEU A 1 256 ? -46.163 0.951 76.781 1.00 95.62 256 LEU A N 1
ATOM 2035 C CA . LEU A 1 256 ? -45.266 0.970 77.938 1.00 95.62 256 LEU A CA 1
ATOM 2036 C C . LEU A 1 256 ? -45.465 2.230 78.784 1.00 95.62 256 LEU A C 1
ATOM 2038 O O . LEU A 1 256 ? -45.548 2.121 80.004 1.00 95.62 256 LEU A O 1
ATOM 2042 N N . LYS A 1 257 ? -45.615 3.406 78.161 1.00 96.94 257 LYS A N 1
ATOM 2043 C CA . LYS A 1 257 ? -45.936 4.647 78.886 1.00 96.94 257 LYS A CA 1
ATOM 2044 C C . LYS A 1 257 ? -47.264 4.540 79.636 1.00 96.94 257 LYS A C 1
ATOM 2046 O O . LYS A 1 257 ? -47.281 4.766 80.837 1.00 96.94 257 LYS A O 1
ATOM 2051 N N . LEU A 1 258 ? -48.334 4.103 78.968 1.00 95.50 258 LEU A N 1
ATOM 2052 C CA . LEU A 1 258 ? -49.653 3.942 79.595 1.00 95.50 258 LEU A CA 1
ATOM 2053 C C . LEU A 1 258 ? -49.619 2.973 80.786 1.00 95.50 258 LEU A C 1
ATOM 2055 O O . LEU A 1 258 ? -50.124 3.295 81.856 1.00 95.50 258 LEU A O 1
ATOM 2059 N N . THR A 1 259 ? -48.983 1.809 80.629 1.00 95.69 259 THR A N 1
ATOM 2060 C CA . THR A 1 259 ? -48.839 0.837 81.729 1.00 95.69 259 THR A CA 1
ATOM 2061 C C . THR A 1 259 ? -47.947 1.352 82.860 1.00 95.69 259 THR A C 1
ATOM 2063 O O . THR A 1 259 ? -48.212 1.066 84.025 1.00 95.69 259 THR A O 1
ATOM 2066 N N . SER A 1 260 ? -46.912 2.140 82.550 1.00 95.38 260 SER A N 1
ATOM 2067 C CA . SER A 1 260 ? -46.072 2.805 83.552 1.00 95.38 260 SER A CA 1
ATOM 2068 C C . SER A 1 260 ? -46.862 3.854 84.340 1.00 95.38 260 SER A C 1
ATOM 2070 O O . SER A 1 260 ? -46.725 3.925 85.563 1.00 95.38 260 SER A O 1
ATOM 2072 N N . ASP A 1 261 ? -47.708 4.634 83.667 1.00 95.25 261 ASP A N 1
ATOM 2073 C CA . ASP A 1 261 ? -48.578 5.629 84.298 1.00 95.25 261 ASP A CA 1
ATOM 2074 C C . ASP A 1 261 ? -49.640 4.954 85.180 1.00 95.25 261 ASP A C 1
ATOM 2076 O O . ASP A 1 261 ? -49.857 5.367 86.320 1.00 95.25 261 ASP A O 1
ATOM 2080 N N . GLU A 1 262 ? -50.252 3.864 84.707 1.00 95.00 262 GLU A N 1
ATOM 2081 C CA . GLU A 1 262 ? -51.208 3.070 85.484 1.00 95.00 262 GLU A CA 1
ATOM 2082 C C . GLU A 1 262 ? -50.555 2.411 86.707 1.00 95.00 262 GLU A C 1
ATOM 2084 O O . GLU A 1 262 ? -51.110 2.470 87.804 1.00 95.00 262 GLU A O 1
ATOM 2089 N N . LEU A 1 263 ? -49.343 1.862 86.567 1.00 94.38 263 LEU A N 1
ATOM 2090 C CA . LEU A 1 263 ? -48.557 1.359 87.695 1.00 94.38 263 LEU A CA 1
ATOM 2091 C C . LEU A 1 263 ? -48.260 2.477 88.707 1.00 94.38 263 LEU A C 1
ATOM 2093 O O . LEU A 1 263 ? -48.347 2.257 89.915 1.00 94.38 263 LEU A O 1
ATOM 2097 N N . GLY A 1 264 ? -47.911 3.674 88.230 1.00 95.25 264 GLY A N 1
ATOM 2098 C CA . GLY A 1 264 ? -47.715 4.856 89.070 1.00 95.25 264 GLY A CA 1
ATOM 2099 C C . GLY A 1 264 ? -48.982 5.230 89.844 1.00 95.25 264 GLY A C 1
ATOM 2100 O O . GLY A 1 264 ? -48.922 5.459 91.054 1.00 95.25 264 GLY A O 1
ATOM 2101 N N . ARG A 1 265 ? -50.136 5.211 89.168 1.00 95.62 265 ARG A N 1
ATOM 2102 C CA . ARG A 1 265 ? -51.460 5.443 89.762 1.00 95.62 265 ARG A CA 1
ATOM 2103 C C . ARG A 1 265 ? -51.779 4.404 90.837 1.00 95.62 265 ARG A C 1
ATOM 2105 O O . ARG A 1 265 ? -52.078 4.788 91.962 1.00 95.62 265 ARG A O 1
ATOM 2112 N N . LEU A 1 266 ? -51.629 3.115 90.528 1.00 93.88 266 LEU A N 1
ATOM 2113 C CA . LEU A 1 266 ? -51.860 2.013 91.469 1.00 93.88 266 LEU A CA 1
ATOM 2114 C C . LEU A 1 266 ? -50.937 2.096 92.690 1.00 93.88 266 LEU A C 1
ATOM 2116 O O . LEU A 1 266 ? -51.394 1.898 93.808 1.00 93.88 266 LEU A O 1
ATOM 2120 N N . LYS A 1 267 ? -49.657 2.448 92.511 1.00 95.25 267 LYS A N 1
ATOM 2121 C CA . LYS A 1 267 ? -48.738 2.684 93.639 1.00 95.25 267 LYS A CA 1
ATOM 2122 C C . LYS A 1 267 ? -49.200 3.840 94.524 1.00 95.25 267 LYS A C 1
ATOM 2124 O O . LYS A 1 267 ? -49.109 3.745 95.744 1.00 95.25 267 LYS A O 1
ATOM 2129 N N . SER A 1 268 ? -49.684 4.933 93.933 1.00 93.75 268 SER A N 1
ATOM 2130 C CA . SER A 1 268 ? -50.243 6.053 94.697 1.00 93.75 268 SER A CA 1
ATOM 2131 C C . SER A 1 268 ? -51.510 5.646 95.456 1.00 93.75 268 SER A C 1
ATOM 2133 O O . SER A 1 268 ? -51.671 6.035 96.612 1.00 93.75 268 SER A O 1
ATOM 2135 N N . GLU A 1 269 ? -52.397 4.874 94.823 1.00 94.25 269 GLU A N 1
ATOM 2136 C CA . GLU A 1 269 ? -53.606 4.328 95.452 1.00 94.25 269 GLU A CA 1
ATOM 2137 C C . GLU A 1 269 ? -53.263 3.381 96.603 1.00 94.25 269 GLU A C 1
ATOM 2139 O O . GLU A 1 269 ? -53.830 3.527 97.678 1.00 94.25 269 GLU A O 1
ATOM 2144 N N . ASP A 1 270 ? -52.294 2.481 96.429 1.00 94.06 270 ASP A N 1
ATOM 2145 C CA . ASP A 1 270 ? -51.831 1.559 97.473 1.00 94.06 270 ASP A CA 1
ATOM 2146 C C . ASP A 1 270 ? -51.235 2.307 98.676 1.00 94.06 270 ASP A C 1
ATOM 2148 O O . ASP A 1 270 ? -51.566 2.027 99.827 1.00 94.06 270 ASP A O 1
ATOM 2152 N N . VAL A 1 271 ? -50.413 3.336 98.438 1.00 94.25 271 VAL A N 1
ATOM 2153 C CA . VAL A 1 271 ? -49.895 4.198 99.515 1.00 94.25 271 VAL A CA 1
ATOM 2154 C C . VAL A 1 271 ? -51.034 4.913 100.248 1.00 94.25 271 VAL A C 1
ATOM 2156 O O . VAL A 1 271 ? -50.984 5.049 101.474 1.00 94.25 271 VAL A O 1
ATOM 2159 N N . GLN A 1 272 ? -52.053 5.378 99.525 1.00 93.94 272 GLN A N 1
ATOM 2160 C CA . GLN A 1 272 ? -53.214 6.042 100.115 1.00 93.94 272 GLN A CA 1
ATOM 2161 C C . GLN A 1 272 ? -54.074 5.065 100.930 1.00 93.94 272 GLN A C 1
ATOM 2163 O O . GLN A 1 272 ? -54.379 5.350 102.087 1.00 93.94 272 GLN A O 1
ATOM 2168 N N . GLN A 1 273 ? -54.384 3.889 100.382 1.00 92.81 273 GLN A N 1
ATOM 2169 C CA . GLN A 1 273 ? -55.114 2.823 101.071 1.00 92.81 273 GLN A CA 1
ATOM 2170 C C . GLN A 1 273 ? -54.373 2.355 102.324 1.00 92.81 273 GLN A C 1
ATOM 2172 O O . GLN A 1 273 ? -54.989 2.226 103.377 1.00 92.81 273 GLN A O 1
ATOM 2177 N N . ASN A 1 274 ? -53.050 2.187 102.264 1.00 93.44 274 ASN A N 1
ATOM 2178 C CA . ASN A 1 274 ? -52.238 1.847 103.434 1.00 93.44 274 ASN A CA 1
ATOM 2179 C C . ASN A 1 274 ? -52.334 2.916 104.536 1.00 93.44 274 ASN A C 1
ATOM 2181 O O . ASN A 1 274 ? -52.440 2.584 105.720 1.00 93.44 274 ASN A O 1
ATOM 2185 N N . LYS A 1 275 ? -52.336 4.210 104.176 1.00 92.44 275 LYS A N 1
ATOM 2186 C CA . LYS A 1 275 ? -52.542 5.304 105.143 1.00 92.44 275 LYS A CA 1
ATOM 2187 C C . LYS A 1 275 ? -53.940 5.262 105.758 1.00 92.44 275 LYS A C 1
ATOM 2189 O O . LYS A 1 275 ? -54.061 5.375 106.977 1.00 92.44 275 LYS A O 1
ATOM 2194 N N . GLU A 1 276 ? -54.976 5.089 104.944 1.00 92.56 276 GLU A N 1
ATOM 2195 C CA . GLU A 1 276 ? -56.367 4.979 105.401 1.00 92.56 276 GLU A CA 1
ATOM 2196 C C . GLU A 1 276 ? -56.567 3.755 106.299 1.00 92.56 276 GLU A C 1
ATOM 2198 O O . GLU A 1 276 ? -57.160 3.859 107.372 1.00 92.56 276 GLU A O 1
ATOM 2203 N N . GLN A 1 277 ? -55.993 2.609 105.933 1.00 92.56 277 GLN A N 1
ATOM 2204 C CA . GLN A 1 277 ? -56.015 1.389 106.730 1.00 92.56 277 GLN A CA 1
ATOM 2205 C C . GLN A 1 277 ? -55.302 1.579 108.073 1.00 92.56 277 GLN A C 1
ATOM 2207 O O . GLN A 1 277 ? -55.815 1.138 109.104 1.00 92.56 277 GLN A O 1
ATOM 2212 N N . ALA A 1 278 ? -54.150 2.257 108.100 1.00 91.69 278 ALA A N 1
ATOM 2213 C CA . ALA A 1 278 ? -53.455 2.589 109.342 1.00 91.69 278 ALA A CA 1
ATOM 2214 C C . ALA A 1 278 ? -54.290 3.530 110.232 1.00 91.69 278 ALA A C 1
ATOM 2216 O O . ALA A 1 278 ? -54.374 3.324 111.446 1.00 91.69 278 ALA A O 1
ATOM 2217 N N . GLN A 1 279 ? -54.959 4.526 109.639 1.00 92.88 279 GLN A N 1
ATOM 2218 C CA . GLN A 1 279 ? -55.875 5.424 110.350 1.00 92.88 279 GLN A CA 1
ATOM 2219 C C . GLN A 1 279 ? -57.083 4.676 110.924 1.00 92.88 279 GLN A C 1
ATOM 2221 O O . GLN A 1 279 ? -57.355 4.805 112.116 1.00 92.88 279 GLN A O 1
ATOM 2226 N N . LEU A 1 280 ? -57.766 3.858 110.119 1.00 90.69 280 LEU A N 1
ATOM 2227 C CA . LEU A 1 280 ? -58.887 3.021 110.556 1.00 90.69 280 LEU A CA 1
ATOM 2228 C C . LEU A 1 280 ? -58.459 2.048 111.655 1.00 90.69 280 LEU A C 1
ATOM 2230 O O . LEU A 1 280 ? -59.151 1.919 112.660 1.00 90.69 280 LEU A O 1
ATOM 2234 N N . SER A 1 281 ? -57.292 1.414 111.519 1.00 91.56 281 SER A N 1
ATOM 2235 C CA . SER A 1 281 ? -56.739 0.519 112.545 1.00 91.56 281 SER A CA 1
ATOM 2236 C C . SER A 1 281 ? -56.501 1.256 113.867 1.00 91.56 281 SER A C 1
ATOM 2238 O O . SER A 1 281 ? -56.837 0.743 114.935 1.00 91.56 281 SER A O 1
ATOM 2240 N N . SER A 1 282 ? -55.979 2.485 113.808 1.00 91.31 282 SER A N 1
ATOM 2241 C CA . SER A 1 282 ? -55.805 3.353 114.978 1.00 91.31 282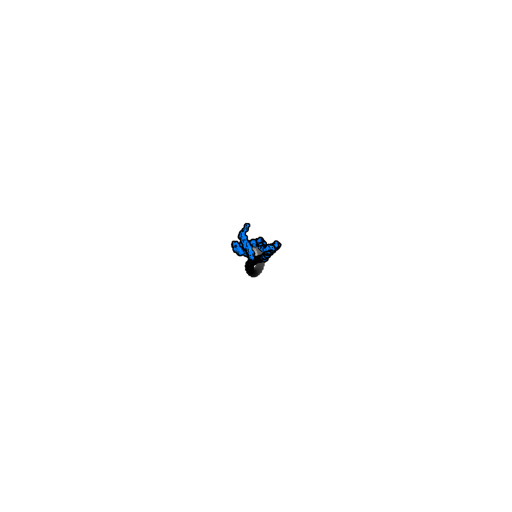 SER A CA 1
ATOM 2242 C C . SER A 1 282 ? -57.144 3.765 115.606 1.00 91.31 282 SER A C 1
ATOM 2244 O O . SER A 1 282 ? -57.317 3.655 116.822 1.00 91.31 282 SER A O 1
ATOM 2246 N N . GLN A 1 283 ? -58.130 4.162 114.793 1.00 91.38 283 GLN A N 1
ATOM 2247 C CA . GLN A 1 283 ? -59.485 4.490 115.257 1.00 91.38 283 GLN A CA 1
ATOM 2248 C C . GLN A 1 283 ? -60.161 3.288 115.925 1.00 91.38 283 GLN A C 1
ATOM 2250 O O . GLN A 1 283 ? -60.744 3.421 117.000 1.00 91.38 283 GLN A O 1
ATOM 2255 N N . LEU A 1 284 ? -60.030 2.099 115.337 1.00 90.12 284 LEU A N 1
ATOM 2256 C CA . LEU A 1 284 ? -60.599 0.863 115.864 1.00 90.12 284 LEU A CA 1
ATOM 2257 C C . LEU A 1 284 ? -59.936 0.473 117.193 1.00 90.12 284 LEU A C 1
ATOM 2259 O O . LEU A 1 284 ? -60.626 0.064 118.124 1.00 90.12 284 LEU A O 1
ATOM 2263 N N . LEU A 1 285 ? -58.620 0.671 117.342 1.00 90.19 285 LEU A N 1
ATOM 2264 C CA . LEU A 1 285 ? -57.930 0.529 118.631 1.00 90.19 285 LEU A CA 1
ATOM 2265 C C . LEU A 1 285 ? -58.431 1.539 119.674 1.00 90.19 285 LEU A C 1
ATOM 2267 O O . LEU A 1 285 ? -58.625 1.171 120.836 1.00 90.19 285 LEU A O 1
ATOM 2271 N N . ALA A 1 286 ? -58.661 2.794 119.283 1.00 91.38 286 ALA A N 1
ATOM 2272 C CA . ALA A 1 286 ? -59.190 3.824 120.172 1.00 91.38 286 ALA A CA 1
ATOM 2273 C C . ALA A 1 286 ? -60.614 3.491 120.654 1.00 91.38 286 ALA A C 1
ATOM 2275 O O . ALA A 1 286 ? -60.865 3.514 121.864 1.00 91.38 286 ALA A O 1
ATOM 2276 N N . GLU A 1 287 ? -61.512 3.105 119.743 1.00 87.88 287 GLU A N 1
ATOM 2277 C CA . GLU A 1 287 ? -62.864 2.643 120.080 1.00 87.88 287 GLU A CA 1
ATOM 2278 C C . GLU A 1 287 ? -62.822 1.356 120.912 1.00 87.88 287 GLU A C 1
ATOM 2280 O O . GLU A 1 287 ? -63.490 1.275 121.938 1.00 87.88 287 GLU A O 1
ATOM 2285 N N . ARG A 1 288 ? -61.947 0.390 120.601 1.00 89.88 288 ARG A N 1
ATOM 2286 C CA . ARG A 1 288 ? -61.762 -0.813 121.433 1.00 89.88 288 ARG A CA 1
ATOM 2287 C C . ARG A 1 288 ? -61.315 -0.470 122.857 1.00 89.88 288 ARG A C 1
ATOM 2289 O O . ARG A 1 288 ? -61.798 -1.068 123.816 1.00 89.88 288 ARG A O 1
ATOM 2296 N N . ASN A 1 289 ? -60.414 0.496 123.025 1.00 89.56 289 ASN A N 1
ATOM 2297 C CA . ASN A 1 289 ? -59.982 0.965 124.346 1.00 89.56 289 ASN A CA 1
ATOM 2298 C C . ASN A 1 289 ? -61.083 1.731 125.091 1.00 89.56 289 ASN A C 1
ATOM 2300 O O . ASN A 1 289 ? -61.124 1.717 126.322 1.00 89.56 289 ASN A O 1
ATOM 2304 N N . LYS A 1 290 ? -61.963 2.428 124.371 1.00 92.06 290 LYS A N 1
ATOM 2305 C CA . LYS A 1 290 ? -63.148 3.081 124.937 1.00 92.06 290 LYS A CA 1
ATOM 2306 C C . LYS A 1 290 ? -64.183 2.048 125.379 1.00 92.06 290 LYS A C 1
ATOM 2308 O O . LYS A 1 290 ? -64.642 2.1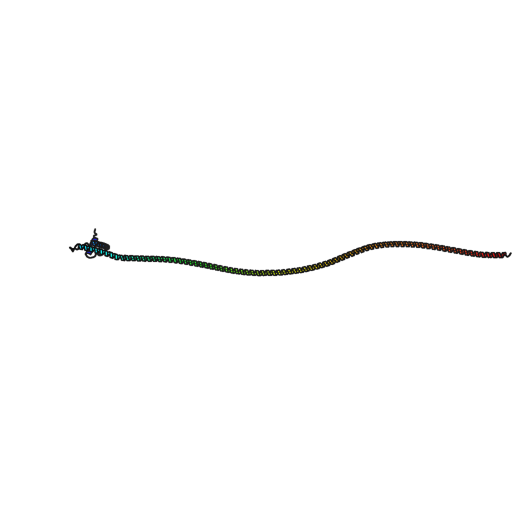35 126.511 1.00 92.06 290 LYS A O 1
ATOM 2313 N N . VAL A 1 291 ? -64.453 1.031 124.558 1.00 88.88 291 VAL A N 1
ATOM 2314 C CA . VAL A 1 291 ? -65.303 -0.116 124.910 1.00 88.88 291 VAL A CA 1
ATOM 2315 C C . VAL A 1 291 ? -64.777 -0.806 126.163 1.00 88.88 291 VAL A C 1
ATOM 2317 O O . VAL A 1 291 ? -65.518 -0.902 127.129 1.00 88.88 291 VAL A O 1
ATOM 2320 N N . LYS A 1 292 ? -63.484 -1.153 126.234 1.00 89.12 292 LYS A N 1
ATOM 2321 C CA . LYS A 1 292 ? -62.890 -1.740 127.454 1.00 89.12 292 LYS A CA 1
ATOM 2322 C C . LYS A 1 292 ? -63.067 -0.869 128.703 1.00 89.12 292 LYS A C 1
ATOM 2324 O O . LYS A 1 292 ? -63.259 -1.384 129.801 1.00 89.12 292 LYS A O 1
ATOM 2329 N N . ARG A 1 293 ? -62.971 0.459 128.566 1.00 88.06 293 ARG A N 1
ATOM 2330 C CA . ARG A 1 293 ? -63.214 1.394 129.679 1.00 88.06 293 ARG A CA 1
ATOM 2331 C C . ARG A 1 293 ? -64.678 1.391 130.111 1.00 88.06 293 ARG A C 1
ATOM 2333 O O . ARG A 1 293 ? -64.937 1.377 131.310 1.00 88.06 293 ARG A O 1
ATOM 2340 N N . LEU A 1 294 ? -65.606 1.378 129.157 1.00 85.25 294 LEU A N 1
ATOM 2341 C CA . LEU A 1 294 ? -67.040 1.276 129.424 1.00 85.25 294 LEU A CA 1
ATOM 2342 C C . LEU A 1 294 ? -67.397 -0.076 130.055 1.00 85.25 294 LEU A C 1
ATOM 2344 O O . LEU A 1 294 ? -68.096 -0.092 131.057 1.00 85.25 294 LEU A O 1
ATOM 2348 N N . GLU A 1 295 ? -66.858 -1.189 129.552 1.00 87.12 295 GLU A N 1
ATOM 2349 C CA . GLU A 1 295 ? -67.005 -2.524 130.152 1.00 87.12 295 GLU A CA 1
ATOM 2350 C C . GLU A 1 295 ? -66.540 -2.528 131.613 1.00 87.12 295 GLU A C 1
ATOM 2352 O O . GLU A 1 295 ? -67.234 -3.041 132.488 1.00 87.12 295 GLU A O 1
ATOM 2357 N N . LYS A 1 296 ? -65.398 -1.890 131.908 1.00 86.94 296 LYS A N 1
ATOM 2358 C CA . LYS A 1 296 ? -64.914 -1.743 133.284 1.00 86.94 296 LYS A CA 1
ATOM 2359 C C . LYS A 1 296 ? -65.871 -0.916 134.151 1.00 86.94 296 LYS A C 1
ATOM 2361 O O . LYS A 1 296 ? -66.131 -1.302 135.284 1.00 86.94 296 LYS A O 1
ATOM 2366 N N . GLN A 1 297 ? -66.403 0.192 133.632 1.00 86.88 297 GLN A N 1
ATOM 2367 C CA . GLN A 1 297 ? -67.391 1.009 134.348 1.00 86.88 297 GLN A CA 1
ATOM 2368 C C . GLN A 1 297 ? -68.695 0.248 134.608 1.00 86.88 297 GLN A C 1
ATOM 2370 O O . GLN A 1 297 ? -69.269 0.385 135.686 1.00 86.88 297 GLN A O 1
ATOM 2375 N N . VAL A 1 298 ? -69.148 -0.569 133.653 1.00 83.56 298 VAL A N 1
ATOM 2376 C CA . VAL A 1 298 ? -70.313 -1.447 133.828 1.00 83.56 298 VAL A CA 1
ATOM 2377 C C . VAL A 1 298 ? -70.046 -2.448 134.947 1.00 83.56 298 VAL A C 1
ATOM 2379 O O . VAL A 1 298 ? -70.849 -2.529 135.870 1.00 83.56 298 VAL A O 1
ATOM 2382 N N . LEU A 1 299 ? -68.893 -3.121 134.938 1.00 86.88 299 LEU A N 1
ATOM 2383 C CA . LEU A 1 299 ? -68.516 -4.075 135.984 1.00 86.88 299 LEU A CA 1
ATOM 2384 C C . LEU A 1 299 ? -68.414 -3.413 137.374 1.00 86.88 299 LEU A C 1
ATOM 2386 O O . LEU A 1 299 ? -68.890 -3.960 138.367 1.00 86.88 299 LEU A O 1
ATOM 2390 N N . GLU A 1 300 ? -67.808 -2.223 137.462 1.00 84.25 300 GLU A N 1
ATOM 2391 C CA . GLU A 1 300 ? -67.746 -1.432 138.701 1.00 84.25 300 GLU A CA 1
ATOM 2392 C C . GLU A 1 300 ? -69.159 -1.041 139.186 1.00 84.25 300 GLU A C 1
ATOM 2394 O O . GLU A 1 300 ? -69.449 -1.112 140.385 1.00 84.25 300 GLU A O 1
ATOM 2399 N N . GLY A 1 301 ? -70.059 -0.692 138.261 1.00 80.25 301 GLY A N 1
ATOM 2400 C CA . GLY A 1 301 ? -71.470 -0.417 138.536 1.00 80.25 301 GLY A CA 1
ATOM 2401 C C . GLY A 1 301 ? -72.252 -1.645 139.012 1.00 80.25 301 GLY A C 1
ATOM 2402 O O . GLY A 1 301 ? -73.017 -1.543 139.972 1.00 80.25 301 GLY A O 1
ATOM 2403 N N . GLU A 1 302 ? -72.033 -2.812 138.407 1.00 83.62 302 GLU A N 1
ATOM 2404 C CA . GLU A 1 302 ? -72.634 -4.087 138.822 1.00 83.62 302 GLU A CA 1
ATOM 2405 C C . GLU A 1 302 ? -72.197 -4.473 140.240 1.00 83.62 302 GLU A C 1
ATOM 2407 O O . GLU A 1 302 ? -73.042 -4.746 141.091 1.00 83.62 302 GLU A O 1
ATOM 2412 N N . GLN A 1 303 ? -70.902 -4.373 140.558 1.00 84.44 303 GLN A N 1
ATOM 2413 C CA . GLN A 1 303 ? -70.399 -4.632 141.914 1.00 84.44 303 GLN A CA 1
ATOM 2414 C C . GLN A 1 303 ? -70.965 -3.656 142.954 1.00 84.44 303 GLN A C 1
ATOM 2416 O O . GLN A 1 303 ? -71.221 -4.035 144.101 1.00 84.44 303 GLN A O 1
ATOM 2421 N N . ALA A 1 304 ? -71.150 -2.384 142.586 1.00 80.00 304 ALA A N 1
ATOM 2422 C CA . ALA A 1 304 ? -71.808 -1.411 143.451 1.00 80.00 304 ALA A CA 1
ATOM 2423 C C . ALA A 1 304 ? -73.287 -1.769 143.672 1.00 80.00 304 ALA A C 1
ATOM 2425 O O . ALA A 1 304 ? -73.773 -1.683 144.803 1.00 80.00 304 ALA A O 1
ATOM 2426 N N . ARG A 1 305 ? -73.983 -2.225 142.623 1.00 80.69 305 ARG A N 1
ATOM 2427 C CA . ARG A 1 305 ? -75.371 -2.692 142.697 1.00 80.69 305 ARG A CA 1
ATOM 2428 C C . ARG A 1 305 ? -75.510 -3.895 143.626 1.00 80.69 305 ARG A C 1
ATOM 2430 O O . ARG A 1 305 ? -76.380 -3.876 144.492 1.00 80.69 305 ARG A O 1
ATOM 2437 N N . ASP A 1 306 ? -74.632 -4.884 143.509 1.00 80.31 306 ASP A N 1
ATOM 2438 C CA . ASP A 1 306 ? -74.669 -6.092 144.339 1.00 80.31 306 ASP A CA 1
ATOM 2439 C C . ASP A 1 306 ? -74.397 -5.778 145.818 1.00 80.31 306 ASP A C 1
ATOM 2441 O O . ASP A 1 306 ? -75.069 -6.307 146.703 1.00 80.31 306 ASP A O 1
ATOM 2445 N N . LYS A 1 307 ? -73.492 -4.834 146.116 1.00 80.88 307 LYS A N 1
ATOM 2446 C CA . LYS A 1 307 ? -73.282 -4.336 147.490 1.00 80.88 307 LYS A CA 1
ATOM 2447 C C . LYS A 1 307 ? -74.526 -3.660 148.068 1.00 80.88 307 LYS A C 1
ATOM 2449 O O . LYS A 1 307 ? -74.804 -3.809 149.259 1.00 80.88 307 LYS A O 1
ATOM 2454 N N . VAL A 1 308 ? -75.258 -2.895 147.257 1.00 77.88 308 VAL A N 1
ATOM 2455 C CA . VAL A 1 308 ? -76.515 -2.254 147.676 1.00 77.88 308 VAL A CA 1
ATOM 2456 C C . VAL A 1 308 ? -77.618 -3.295 147.868 1.00 77.88 308 VAL A C 1
ATOM 2458 O O . VAL A 1 308 ? -78.317 -3.237 148.878 1.00 77.88 308 VAL A O 1
ATOM 2461 N N . ALA A 1 309 ? -77.734 -4.269 146.963 1.00 75.31 309 ALA A N 1
ATOM 2462 C CA . ALA A 1 309 ? -78.679 -5.377 147.080 1.00 75.31 309 ALA A CA 1
ATOM 2463 C C . ALA A 1 309 ? -78.438 -6.192 148.364 1.00 75.31 309 ALA A C 1
ATOM 2465 O O . ALA A 1 309 ? -79.367 -6.378 149.146 1.00 75.31 309 ALA A O 1
ATOM 2466 N N . ALA A 1 310 ? -77.184 -6.552 148.657 1.00 76.25 310 ALA A N 1
ATOM 2467 C CA . ALA A 1 310 ? -76.811 -7.250 149.890 1.00 76.25 310 ALA A CA 1
ATOM 2468 C C . ALA A 1 310 ? -77.117 -6.429 151.161 1.00 76.25 310 ALA A C 1
ATOM 2470 O O . ALA A 1 310 ? -77.528 -6.976 152.185 1.00 76.25 310 ALA A O 1
ATOM 2471 N N . ARG A 1 311 ? -76.957 -5.096 151.111 1.00 78.81 311 ARG A N 1
ATOM 2472 C CA . ARG A 1 311 ? -77.349 -4.193 152.212 1.00 78.81 311 ARG A CA 1
ATOM 2473 C C . ARG A 1 311 ? -78.860 -4.160 152.431 1.00 78.81 311 ARG A C 1
ATOM 2475 O O . ARG A 1 311 ? -79.298 -4.142 153.579 1.00 78.81 311 ARG A O 1
ATOM 2482 N N . LEU A 1 312 ? -79.639 -4.123 151.350 1.00 73.69 312 LEU A N 1
ATOM 2483 C CA . LEU A 1 312 ? -81.100 -4.156 151.411 1.00 73.69 312 LEU A CA 1
ATOM 2484 C C . LEU A 1 312 ? -81.595 -5.479 151.996 1.00 73.69 312 LEU A C 1
ATOM 2486 O O . LEU A 1 312 ? -82.412 -5.441 152.911 1.00 73.69 312 LEU A O 1
ATOM 2490 N N . GLU A 1 313 ? -81.046 -6.614 151.552 1.00 79.44 313 GLU A N 1
ATOM 2491 C CA . GLU A 1 313 ? -81.377 -7.936 152.102 1.00 79.44 313 GLU A CA 1
ATOM 2492 C C . GLU A 1 313 ? -81.109 -8.018 153.612 1.00 79.44 313 GLU A C 1
ATOM 2494 O O . GLU A 1 313 ? -81.977 -8.460 154.373 1.00 79.44 313 GLU A O 1
ATOM 2499 N N . ALA A 1 314 ? -79.953 -7.520 154.066 1.00 76.62 314 ALA A N 1
ATOM 2500 C CA . ALA A 1 314 ? -79.609 -7.467 155.486 1.00 76.62 314 ALA A CA 1
ATOM 2501 C C . ALA A 1 314 ? -80.603 -6.617 156.303 1.00 76.62 314 ALA A C 1
ATOM 2503 O O . ALA A 1 314 ? -81.052 -7.044 157.368 1.00 76.62 314 ALA A O 1
ATOM 2504 N N . LEU A 1 315 ? -81.007 -5.451 155.786 1.00 75.25 315 LEU A N 1
ATOM 2505 C CA . LEU A 1 315 ? -82.010 -4.583 156.417 1.00 75.25 315 LEU A CA 1
ATOM 2506 C C . LEU A 1 315 ? -83.392 -5.247 156.489 1.00 75.25 315 LEU A C 1
ATOM 2508 O O . LEU A 1 315 ? -84.055 -5.178 157.527 1.00 75.25 315 LEU A O 1
ATOM 2512 N N . THR A 1 316 ? -83.827 -5.929 155.426 1.00 75.81 316 THR A N 1
ATOM 2513 C CA . THR A 1 316 ? -85.088 -6.689 155.446 1.00 75.81 316 THR A CA 1
ATOM 2514 C C . THR A 1 316 ? -85.056 -7.848 156.442 1.00 75.81 316 THR A C 1
ATOM 2516 O O . THR A 1 316 ? -86.057 -8.092 157.117 1.00 75.81 316 THR A O 1
ATOM 2519 N N . ALA A 1 317 ? -83.913 -8.523 156.602 1.00 76.38 317 ALA A N 1
ATOM 2520 C CA . ALA A 1 317 ? -83.750 -9.603 157.574 1.00 76.38 317 ALA A CA 1
ATOM 2521 C C . ALA A 1 317 ? -83.746 -9.104 159.034 1.00 76.38 317 ALA A C 1
ATOM 2523 O O . ALA A 1 317 ? -84.285 -9.769 159.922 1.00 76.38 317 ALA A O 1
ATOM 2524 N N . GLU A 1 318 ? -83.173 -7.929 159.313 1.00 77.75 318 GLU A N 1
ATOM 2525 C CA . GLU A 1 318 ? -83.281 -7.300 160.638 1.00 77.75 318 GLU A CA 1
ATOM 2526 C C . GLU A 1 318 ? -84.709 -6.830 160.948 1.00 77.75 318 GLU A C 1
ATOM 2528 O O . GLU A 1 318 ? -85.182 -6.978 162.079 1.00 77.75 318 GLU A O 1
ATOM 2533 N N . SER A 1 319 ? -85.416 -6.297 159.947 1.00 74.69 319 SER A N 1
ATOM 2534 C CA . SER A 1 319 ? -86.812 -5.874 160.089 1.00 74.69 319 SER A CA 1
ATOM 2535 C C . SER A 1 319 ? -87.735 -7.048 160.425 1.00 74.69 319 SER A C 1
ATOM 2537 O O . SER A 1 319 ? -88.544 -6.941 161.349 1.00 74.69 319 SER A O 1
ATOM 2539 N N . SER A 1 320 ? -87.590 -8.187 159.741 1.00 71.94 320 SER A N 1
ATOM 2540 C CA . SER A 1 320 ? -88.430 -9.365 159.989 1.00 71.94 320 SER A CA 1
ATOM 2541 C C . SER A 1 320 ? -88.202 -9.964 161.385 1.00 71.94 320 SER A C 1
ATOM 2543 O O . SER A 1 320 ? -89.166 -10.337 162.056 1.00 71.94 320 SER A O 1
ATOM 2545 N N . LYS A 1 321 ? -86.958 -9.959 161.893 1.00 77.25 321 LYS A N 1
ATOM 2546 C CA . LYS A 1 321 ? -86.651 -10.347 163.285 1.00 77.25 321 LYS A CA 1
ATOM 2547 C C . LYS A 1 321 ? -87.337 -9.454 164.323 1.00 77.25 321 LYS A C 1
ATOM 2549 O O . LYS A 1 321 ? -87.884 -9.979 165.293 1.00 77.25 321 LYS A O 1
ATOM 2554 N N . ARG A 1 322 ? -87.336 -8.127 164.135 1.00 76.31 322 ARG A N 1
ATOM 2555 C CA . ARG A 1 322 ? -88.031 -7.194 165.048 1.00 76.31 322 ARG A CA 1
ATOM 2556 C C . ARG A 1 322 ? -89.540 -7.414 165.055 1.00 76.31 322 ARG A C 1
ATOM 2558 O O . ARG A 1 322 ? -90.147 -7.406 166.122 1.00 76.31 322 ARG A O 1
ATOM 2565 N N . GLU A 1 323 ? -90.137 -7.637 163.887 1.00 75.06 323 GLU A N 1
ATOM 2566 C CA . GLU A 1 323 ? -91.576 -7.888 163.778 1.00 75.06 323 GLU A CA 1
ATOM 2567 C C . GLU A 1 323 ? -91.981 -9.176 164.514 1.00 75.06 323 GLU A C 1
ATOM 2569 O O . GLU A 1 323 ? -92.958 -9.198 165.264 1.00 75.06 323 GLU A O 1
ATOM 2574 N N . GLN A 1 324 ? -91.186 -10.239 164.378 1.00 75.12 324 GLN A N 1
ATOM 2575 C CA . GLN A 1 324 ? -91.446 -11.525 165.025 1.00 75.12 324 GLN A CA 1
ATOM 2576 C C . GLN A 1 324 ? -91.324 -11.454 166.559 1.00 75.12 324 GLN A C 1
ATOM 2578 O O . GLN A 1 324 ? -92.076 -12.118 167.274 1.00 75.12 324 GLN A O 1
ATOM 2583 N N . GLN A 1 325 ? -90.432 -10.601 167.071 1.00 77.25 325 GLN A N 1
ATOM 2584 C CA . GLN A 1 325 ? -90.243 -10.363 168.505 1.00 77.25 325 GLN A CA 1
ATOM 2585 C C . GLN A 1 325 ? -91.378 -9.531 169.134 1.00 77.25 325 GLN A C 1
ATOM 2587 O O . GLN A 1 325 ? -91.722 -9.742 170.294 1.00 77.25 325 GLN A O 1
ATOM 2592 N N . LEU A 1 326 ? -92.000 -8.622 168.377 1.00 73.56 326 LEU A N 1
ATOM 2593 C CA . LEU A 1 326 ? -93.174 -7.869 168.839 1.00 73.56 326 LEU A CA 1
ATOM 2594 C C . LEU A 1 326 ? -94.431 -8.750 168.912 1.00 73.56 326 LEU A C 1
ATOM 2596 O O . LEU A 1 326 ? -95.222 -8.617 169.846 1.00 73.56 326 LEU A O 1
ATOM 2600 N N . ARG A 1 327 ? -94.592 -9.699 167.978 1.00 75.25 327 ARG A N 1
ATOM 2601 C CA . ARG A 1 327 ? -95.721 -10.649 167.995 1.00 75.25 327 ARG A CA 1
ATOM 2602 C C . ARG A 1 327 ? -95.710 -11.557 169.229 1.00 75.25 327 ARG A C 1
ATOM 2604 O O . ARG A 1 327 ? -96.768 -11.807 169.799 1.00 75.25 327 ARG A O 1
ATOM 2611 N N . SER A 1 328 ? -94.538 -12.010 169.682 1.00 73.88 328 SER A N 1
ATOM 2612 C CA . SER A 1 328 ? -94.439 -12.869 170.874 1.00 73.88 328 SER A CA 1
ATOM 2613 C C . SER A 1 328 ? -94.732 -12.126 172.183 1.00 73.88 328 SER A C 1
ATOM 2615 O O . SER A 1 328 ? -95.319 -12.702 173.099 1.00 73.88 328 SER A O 1
ATOM 2617 N N . GLN A 1 329 ? -94.384 -10.838 172.270 1.00 74.69 329 GLN A N 1
ATOM 2618 C CA . GLN A 1 329 ? -94.703 -10.002 173.432 1.00 74.69 329 GLN A CA 1
ATOM 2619 C C . GLN A 1 329 ? -96.210 -9.733 173.563 1.00 74.69 329 GLN A C 1
ATOM 2621 O O . GLN A 1 329 ? -96.733 -9.747 174.678 1.00 74.69 329 GLN A O 1
ATOM 2626 N N . LEU A 1 330 ? -96.912 -9.546 172.439 1.00 76.38 330 LEU A N 1
ATOM 2627 C CA . LEU A 1 330 ? -98.359 -9.318 172.421 1.00 76.38 330 LEU A CA 1
ATOM 2628 C C . LEU A 1 330 ? -99.135 -10.534 172.958 1.00 76.38 330 LEU A C 1
ATOM 2630 O O . LEU A 1 330 ? -99.987 -10.388 173.831 1.00 76.38 330 LEU A O 1
ATOM 2634 N N . GLN A 1 331 ? -98.762 -11.737 172.517 1.00 79.62 331 GLN A N 1
ATOM 2635 C CA . GLN A 1 331 ? -99.415 -12.987 172.915 1.00 79.62 331 GLN A CA 1
ATOM 2636 C C . GLN A 1 331 ? -99.262 -13.287 174.419 1.00 79.62 331 GLN A C 1
ATOM 2638 O O . GLN A 1 331 ? -100.198 -13.732 175.076 1.00 79.62 331 GLN A O 1
ATOM 2643 N N . SER A 1 332 ? -98.107 -12.952 175.003 1.00 74.19 332 SER A N 1
ATOM 2644 C CA . SER A 1 332 ? -97.868 -13.062 176.453 1.00 74.19 332 SER A CA 1
ATOM 2645 C C . SER A 1 332 ? -98.761 -12.118 177.280 1.00 74.19 332 SER A C 1
ATOM 2647 O O . SER A 1 332 ? -99.159 -12.453 178.396 1.00 74.19 332 SER A O 1
ATOM 2649 N N . SER A 1 333 ? -99.078 -10.935 176.744 1.00 73.06 333 SER A N 1
ATOM 2650 C CA . SER A 1 333 ? -99.958 -9.954 177.395 1.00 73.06 333 SER A CA 1
ATOM 2651 C C . SER A 1 333 ? -101.422 -10.416 177.398 1.00 73.06 333 SER A C 1
ATOM 2653 O O . SER A 1 333 ? -102.120 -10.274 178.405 1.00 73.06 333 SER A O 1
ATOM 2655 N N . GLU A 1 334 ? -101.879 -11.026 176.299 1.00 76.69 334 GLU A N 1
ATOM 2656 C CA . GLU A 1 334 ? -103.242 -11.562 176.173 1.00 76.69 334 GLU A CA 1
ATOM 2657 C C . GLU A 1 334 ? -103.513 -12.705 177.172 1.00 76.69 334 GLU A C 1
ATOM 2659 O O . GLU A 1 334 ? -104.538 -12.691 177.861 1.00 76.69 334 GLU A O 1
ATOM 2664 N N . ASP A 1 335 ? -102.556 -13.620 177.366 1.00 76.00 335 ASP A N 1
ATOM 2665 C CA . ASP A 1 335 ? -102.678 -14.735 178.322 1.00 76.00 335 ASP A CA 1
ATOM 2666 C C . ASP A 1 335 ? -102.771 -14.273 179.793 1.00 76.00 335 ASP A C 1
ATOM 2668 O O . ASP A 1 335 ? -103.440 -14.902 180.626 1.00 76.00 335 ASP A O 1
ATOM 2672 N N . GLN A 1 336 ? -102.108 -13.166 180.150 1.00 73.00 336 GLN A N 1
ATOM 2673 C CA . GLN A 1 336 ? -102.182 -12.590 181.500 1.00 73.00 336 GLN A CA 1
ATOM 2674 C C . GLN A 1 336 ? -103.535 -11.911 181.760 1.00 73.00 336 GLN A C 1
ATOM 2676 O O . GLN A 1 336 ? -104.099 -12.040 182.856 1.00 73.00 336 GLN A O 1
ATOM 2681 N N . LEU A 1 337 ? -104.095 -11.245 180.747 1.00 73.75 337 LEU A N 1
ATOM 2682 C CA . LEU A 1 337 ? -105.412 -10.615 180.826 1.00 73.75 337 LEU A CA 1
ATOM 2683 C C . LEU A 1 337 ? -106.517 -11.661 181.061 1.00 73.75 337 LEU A C 1
ATOM 2685 O O . LEU A 1 337 ? -107.372 -11.485 181.929 1.00 73.75 337 LEU A O 1
ATOM 2689 N N . GLN A 1 338 ? -106.450 -12.801 180.372 1.00 75.38 338 GLN A N 1
ATOM 2690 C CA . GLN A 1 338 ? -107.460 -13.856 180.479 1.00 75.38 338 GLN A CA 1
ATOM 2691 C C . GLN A 1 338 ? -107.468 -14.534 181.865 1.00 75.38 338 GLN A C 1
ATOM 2693 O O . GLN A 1 338 ? -108.530 -14.821 182.428 1.00 75.38 338 GLN A O 1
ATOM 2698 N N . LYS A 1 339 ? -106.290 -14.711 182.483 1.00 73.44 339 LYS A N 1
ATOM 2699 C CA . LYS A 1 339 ? -106.171 -15.219 183.863 1.00 73.44 339 LYS A CA 1
ATOM 2700 C C . LYS A 1 339 ? -106.779 -14.264 184.890 1.00 73.44 339 LYS A C 1
ATOM 2702 O O . LYS A 1 339 ? -107.514 -14.711 185.772 1.00 73.44 339 LYS A O 1
ATOM 2707 N N . SER A 1 340 ? -106.518 -12.963 184.773 1.00 66.12 340 SER A N 1
ATOM 2708 C CA . SER A 1 340 ? -107.058 -11.969 185.714 1.00 66.12 340 SER A CA 1
ATOM 2709 C C . SER A 1 340 ? -108.588 -11.849 185.648 1.00 66.12 340 SER A C 1
ATOM 2711 O O . SER A 1 340 ? -109.234 -11.815 186.697 1.00 66.12 340 SER A O 1
ATOM 2713 N N . GLN A 1 341 ? -109.183 -11.917 184.450 1.00 70.12 341 GLN A N 1
ATOM 2714 C CA . GLN A 1 341 ? -110.643 -11.922 184.275 1.00 70.12 341 GLN A CA 1
ATOM 2715 C C . GLN A 1 341 ? -111.317 -13.141 184.925 1.00 70.12 341 GLN A C 1
ATOM 2717 O O . GLN A 1 341 ? -112.363 -13.004 185.560 1.00 70.12 341 GLN A O 1
ATOM 2722 N N . SER A 1 342 ? -110.700 -14.325 184.841 1.00 69.62 342 SER A N 1
ATOM 2723 C CA . SER A 1 342 ? -111.240 -15.541 185.471 1.00 69.62 342 SER A CA 1
ATOM 2724 C C . SER A 1 342 ? -111.234 -15.486 187.011 1.00 69.62 342 SER A C 1
ATOM 2726 O O . SER A 1 342 ? -112.162 -15.973 187.660 1.00 69.62 342 SER A O 1
ATOM 2728 N N . SER A 1 343 ? -110.234 -14.829 187.610 1.00 69.25 343 SER A N 1
ATOM 2729 C CA . SER A 1 343 ? -110.135 -14.647 189.067 1.00 69.25 343 SER A CA 1
ATOM 2730 C C . SER A 1 343 ? -111.192 -13.668 189.598 1.00 69.25 343 SER A C 1
ATOM 2732 O O . SER A 1 343 ? -111.853 -13.947 190.602 1.00 69.25 343 SER A O 1
ATOM 2734 N N . LEU A 1 344 ? -111.425 -12.567 188.872 1.00 68.31 344 LEU A N 1
ATOM 2735 C CA . LEU A 1 344 ? -112.462 -11.574 189.183 1.00 68.31 344 LEU A CA 1
ATOM 2736 C C . LEU A 1 344 ? -113.867 -12.191 189.179 1.00 68.31 344 LEU A C 1
ATOM 2738 O O . LEU A 1 344 ? -114.585 -12.081 190.172 1.00 68.31 344 LEU A O 1
ATOM 2742 N N . ALA A 1 345 ? -114.203 -12.958 188.138 1.00 67.56 345 ALA A N 1
ATOM 2743 C CA . ALA A 1 345 ? -115.495 -13.643 188.031 1.00 67.56 345 ALA A CA 1
ATOM 2744 C C . ALA A 1 345 ? -115.751 -14.654 189.172 1.00 67.56 345 ALA A C 1
ATOM 2746 O O . ALA A 1 345 ? -116.898 -14.956 189.516 1.00 67.56 345 ALA A O 1
ATOM 2747 N N . THR A 1 346 ? -114.687 -15.191 189.775 1.00 69.62 346 THR A N 1
ATOM 2748 C CA . THR A 1 346 ? -114.782 -16.144 190.890 1.00 69.62 346 THR A CA 1
ATOM 2749 C C . THR A 1 346 ? -115.001 -15.429 192.229 1.00 69.62 346 THR A C 1
ATOM 2751 O O . THR A 1 346 ? -115.764 -15.909 193.070 1.00 69.62 346 THR A O 1
ATOM 2754 N N . MET A 1 347 ? -114.376 -14.262 192.420 1.00 65.56 347 MET A N 1
ATOM 2755 C CA . MET A 1 347 ? -114.560 -13.417 193.608 1.00 65.56 347 MET A CA 1
ATOM 2756 C C . MET A 1 347 ? -115.964 -12.802 193.660 1.00 65.56 347 MET A C 1
ATOM 2758 O O . MET A 1 347 ? -116.592 -12.814 194.719 1.00 65.56 347 MET A O 1
ATOM 2762 N N . GLU A 1 348 ? -116.503 -12.357 192.522 1.00 67.12 348 GLU A N 1
ATOM 2763 C CA . GLU A 1 348 ? -117.855 -11.783 192.432 1.00 67.12 348 GLU A CA 1
ATOM 2764 C C . GLU A 1 348 ? -118.944 -12.784 192.853 1.00 67.12 348 GLU A C 1
ATOM 2766 O O . GLU A 1 348 ? -119.831 -12.451 193.640 1.00 67.12 348 GLU A O 1
ATOM 2771 N N . LYS A 1 349 ? -118.832 -14.053 192.434 1.00 66.50 349 LYS A N 1
ATOM 2772 C CA . LYS A 1 349 ? -119.762 -15.118 192.858 1.00 66.50 349 LYS A CA 1
ATOM 2773 C C . LYS A 1 349 ? -119.698 -15.413 194.358 1.00 66.50 349 LYS A C 1
ATOM 2775 O O . LYS A 1 349 ? -120.698 -15.816 194.948 1.00 66.50 349 LYS A O 1
ATOM 2780 N N . ARG A 1 350 ? -118.531 -15.227 194.980 1.00 66.44 350 ARG A N 1
ATOM 2781 C CA . ARG A 1 350 ? -118.314 -15.497 196.407 1.00 66.44 350 ARG A CA 1
ATOM 2782 C C . ARG A 1 350 ? -118.858 -14.374 197.290 1.00 66.44 350 ARG A C 1
ATOM 2784 O O . ARG A 1 350 ? -119.391 -14.659 198.357 1.00 66.44 350 ARG A O 1
ATOM 2791 N N . ILE A 1 351 ? -118.781 -13.128 196.823 1.00 64.19 351 ILE A N 1
ATOM 2792 C CA . ILE A 1 351 ? -119.379 -11.965 197.495 1.00 64.19 351 ILE A CA 1
ATOM 2793 C C . ILE A 1 351 ? -120.909 -12.042 197.427 1.00 64.19 351 ILE A C 1
ATOM 2795 O O . ILE A 1 351 ? -121.560 -11.934 198.463 1.00 64.19 351 ILE A O 1
ATOM 2799 N N . ALA A 1 352 ? -121.476 -12.362 196.258 1.00 62.97 352 ALA A N 1
ATOM 2800 C CA . ALA A 1 352 ? -122.923 -12.528 196.103 1.00 62.97 352 ALA A CA 1
ATOM 2801 C C . ALA A 1 352 ? -123.510 -13.610 197.037 1.00 62.97 352 ALA A C 1
ATOM 2803 O O . ALA A 1 352 ? -124.602 -13.446 197.575 1.00 62.97 352 ALA A O 1
ATOM 2804 N N . ALA A 1 353 ? -122.770 -14.697 197.290 1.00 62.22 353 ALA A N 1
ATOM 2805 C CA . ALA A 1 353 ? -123.189 -15.745 198.224 1.00 62.22 353 ALA A CA 1
ATOM 2806 C C . ALA A 1 353 ? -123.185 -15.283 199.698 1.00 62.22 353 ALA A C 1
ATOM 2808 O O . ALA A 1 353 ? -124.078 -15.655 200.459 1.00 62.22 353 ALA A O 1
ATOM 2809 N N . LEU A 1 354 ? -122.213 -14.452 200.093 1.00 61.03 354 LEU A N 1
ATOM 2810 C CA . LEU A 1 354 ? -122.099 -13.921 201.458 1.00 61.03 354 LEU A CA 1
ATOM 2811 C C . LEU A 1 354 ? -123.123 -12.811 201.747 1.00 61.03 354 LEU A C 1
ATOM 2813 O O . LEU A 1 354 ? -123.588 -12.680 202.882 1.00 61.03 354 LEU A O 1
ATOM 2817 N N . GLU A 1 355 ? -123.513 -12.033 200.735 1.00 66.00 355 GLU A N 1
ATOM 2818 C CA . GLU A 1 355 ? -124.559 -11.009 200.863 1.00 66.00 355 GLU A CA 1
ATOM 2819 C C . GLU A 1 355 ? -125.960 -11.623 201.047 1.00 66.00 355 GLU A C 1
ATOM 2821 O O . GLU A 1 355 ? -126.759 -11.122 201.847 1.00 66.00 355 GLU A O 1
ATOM 2826 N N . GLU A 1 356 ? -126.240 -12.756 200.394 1.00 62.41 356 GLU A N 1
ATOM 2827 C CA . GLU A 1 356 ? -127.508 -13.485 200.533 1.00 62.41 356 GLU A CA 1
ATOM 2828 C C . GLU A 1 356 ? -127.633 -14.175 201.911 1.00 62.41 356 GLU A C 1
ATOM 2830 O O . GLU A 1 356 ? -128.715 -14.226 202.506 1.00 62.41 356 GLU A O 1
ATOM 2835 N N . GLU A 1 357 ? -126.516 -14.655 202.470 1.00 58.22 357 GLU A N 1
ATOM 2836 C CA . GLU A 1 357 ? -126.463 -15.272 203.803 1.00 58.22 357 GLU A CA 1
ATOM 2837 C C . GLU A 1 357 ? -126.661 -14.237 204.927 1.00 58.22 357 GLU A C 1
ATOM 2839 O O . GLU A 1 357 ? -127.420 -14.471 205.873 1.00 58.22 357 GLU A O 1
ATOM 2844 N N . ASN A 1 358 ? -126.093 -13.034 204.779 1.00 56.03 358 ASN A N 1
ATOM 2845 C CA . ASN A 1 358 ? -126.299 -11.938 205.734 1.00 56.03 358 ASN A CA 1
ATOM 2846 C C . ASN A 1 358 ? -127.753 -11.428 205.742 1.00 56.03 358 ASN A C 1
ATOM 2848 O O . ASN A 1 358 ? -128.295 -11.080 206.796 1.00 56.03 358 ASN A O 1
ATOM 2852 N N . ARG A 1 359 ? -128.434 -11.437 204.585 1.00 58.47 359 ARG A N 1
ATOM 2853 C CA . ARG A 1 359 ? -129.871 -11.118 204.511 1.00 58.47 359 ARG A CA 1
ATOM 2854 C C . ARG A 1 359 ? -130.741 -12.129 205.255 1.00 58.47 359 ARG A C 1
ATOM 2856 O O . ARG A 1 359 ? -131.721 -11.726 205.878 1.00 58.47 359 ARG A O 1
ATOM 2863 N N . ARG A 1 360 ? -130.390 -13.421 205.240 1.00 55.62 360 ARG A N 1
ATOM 2864 C CA . ARG A 1 360 ? -131.145 -14.455 205.971 1.00 55.62 360 ARG A CA 1
ATOM 2865 C C . ARG A 1 360 ? -130.995 -14.341 207.487 1.00 55.62 360 ARG A C 1
ATOM 2867 O O . ARG A 1 360 ? -131.964 -14.599 208.196 1.00 55.62 360 ARG A O 1
ATOM 2874 N N . LEU A 1 361 ? -129.835 -13.910 207.985 1.00 54.44 361 LEU A N 1
ATOM 2875 C CA . LEU A 1 361 ? -129.612 -13.742 209.426 1.00 54.44 361 LEU A CA 1
ATOM 2876 C C . LEU A 1 361 ? -130.298 -12.496 210.010 1.00 54.44 361 LEU A C 1
ATOM 2878 O O . LEU A 1 361 ? -130.703 -12.526 211.168 1.00 54.44 361 LEU A O 1
ATOM 2882 N N . LYS A 1 362 ? -130.531 -11.442 209.215 1.00 51.50 362 LYS A N 1
ATOM 2883 C CA . LYS A 1 362 ? -131.278 -10.251 209.669 1.00 51.50 362 LYS A CA 1
ATOM 2884 C C . LYS A 1 362 ? -132.787 -10.456 209.854 1.00 51.50 362 LYS A C 1
ATOM 2886 O O . LYS A 1 362 ? -133.409 -9.629 210.504 1.00 51.50 362 LYS A O 1
ATOM 2891 N N . ASN A 1 363 ? -133.374 -11.540 209.341 1.00 48.97 363 ASN A N 1
ATOM 2892 C CA . ASN A 1 363 ? -134.818 -11.802 209.453 1.00 48.97 363 ASN A CA 1
ATOM 2893 C C . ASN A 1 363 ? -135.172 -12.885 210.490 1.00 48.97 363 ASN A C 1
ATOM 2895 O O . ASN A 1 363 ? -136.238 -13.498 210.407 1.00 48.97 363 ASN A O 1
ATOM 2899 N N . ARG A 1 364 ? -134.293 -13.147 211.468 1.00 41.88 364 ARG A N 1
ATOM 2900 C CA . ARG A 1 364 ? -134.565 -14.111 212.547 1.00 41.88 364 ARG A CA 1
ATOM 2901 C C . ARG A 1 364 ? -134.061 -13.670 213.932 1.00 41.88 364 ARG A C 1
ATOM 2903 O O . ARG A 1 364 ? -133.559 -14.508 214.676 1.00 41.88 364 ARG A O 1
ATOM 2910 N N . ALA A 1 365 ? -134.226 -12.387 214.268 1.00 34.03 365 ALA A N 1
ATOM 2911 C CA . ALA A 1 365 ? -134.342 -11.863 215.637 1.00 34.03 365 ALA A CA 1
ATOM 2912 C C . ALA A 1 365 ? -134.904 -10.437 215.608 1.00 34.03 365 ALA A C 1
ATOM 2914 O O . ALA A 1 365 ? -134.312 -9.607 214.881 1.00 34.03 365 ALA A O 1
#

Organism: NCBI:txid49186

pLDDT: mean 84.4, std 14.62, range [34.03, 98.56]

Secondary structure (DSSP, 8-state):
---HHHHHHHHHHHHHHHTT----HHHHHHHHT-S-HHHHHHHHHHHHHHHHHHS-S---SS-S---HHHHHHHHHHHHHHHHHHHHHHHHHHHHHHHHHHHHHHHHHHHHHHHHHHHHHHHHHHHHHHHHHHHHHHHHHHHHHHHHHHHHHHHHHHHHHHHHHHHHHHHHHHHHHHHHHHHHHHHHHHHHHHHHHHHHHHHHHHHHHHHHHHHHHHHHHHHHHHHHHHHHHHHHHHHHHHHHHHHHHHHHHHHHHHHHHHHHHHHHHHHHHHHHHHHHHHHHHHHHHHHHHHHHHHHHHHHHHHHHHHHHHHHHHHHHHHHHHHHHHHHHHHHHHHHHHHHHHHHHHHHHHHHHHHHHHHTT--

Radius of gyration: 138.19 Å; chains: 1; bounding box: 251×61×372 Å